Protein AF-A0A2W6YIG0-F1 (afdb_monomer_lite)

Radius of gyration: 23.58 Å; chains: 1; bounding box: 81×47×61 Å

Sequence (304 aa):
MAELHSPFLLPPGSVRPFDLVYDGVTQGIEARIADSQAPLSPGGRAWLARLVSGFQAERALWNDRSELAAYRARWLLLRTRALRLAAGAYLHISYDLPRALADAWPGSAAFNSLSEAEGEAIYEGLAPLFTDRFHASARRYAIVGIGWPIGYLSPGMGGWIVNWILLLREGAWRHGRKLASQPAMRPLRESAMAKAMTAALEDVSRIFPWDASLLRPPVFAAPLVVSAFSLLAVLMPILLVVALTAYLAYRLGREQAWRRLQEGQFMALFAAILQDYMEAAVNEPETFDQYLAARRRGGPGSPF

Secondary structure (DSSP, 8-state):
------TTPPPTTSSHHHHHHHHHHHHHHHHHHH-TTS---HHHHHHHHHHHHHHHHHHHGGGT-GGGHHHHHHHHT--SHHHHHHHHHHHIIIIIHHHHHHHT-TTSGGGTTS-HHHHHHHHHTTHHHHHHHHHHHHT-HHHHGGGHHHHTT-HHHHHHHHHHHHHHHHHHHHHHHHHHH-GGGHHHHHHHHHHHHHHHHHHHHHHS---GGGGS--------------SSTTHHHHHHHHHHHHHHHHHHHHHHHHHHHHHHHHHHHHHHHHHHHHHHHHH-TTTHHHHHHHHHHT-TT---

Foldseek 3Di:
DDPPPLPQAQPVLLCVLQVQLLVQLLVVLVVLLVDPPRPADPLRSVLSVQLSVQLVVLVVCCRVDPLLRLVSVLLVVDDFLLSNNLLSLLCSLLQRLLVSCLVSPACPPVRVVGHNVNNVVSLLVSLVSSLVSLLVSLCDCSRHPPCNVCSVVDPPLSVLSSVLSSVSNVLSSVLSVLCNVCVVCNVLLSSQLSVLSSLLSVVLCVVCVDPCVLVDDPPCPVPPPDDDDDDVPDVVVVVVVVVVVVVCCVVVVVSVVVVSVVSSVSSNSSSVSSSVSSVCSRPPSPCSVVVSVVVVVCPPPPDD

pLDDT: mean 81.11, std 18.6, range [35.56, 98.44]

Structure (mmCIF, N/CA/C/O backbone):
data_AF-A0A2W6YIG0-F1
#
_entry.id   AF-A0A2W6YIG0-F1
#
loop_
_atom_site.group_PDB
_atom_site.id
_atom_site.type_symbol
_atom_site.label_atom_id
_atom_site.label_alt_id
_atom_site.label_comp_id
_atom_site.label_asym_id
_atom_site.label_entity_id
_atom_site.label_seq_id
_atom_site.pdbx_PDB_ins_code
_atom_site.Cartn_x
_atom_site.Cartn_y
_atom_site.Cartn_z
_atom_site.occupancy
_atom_site.B_iso_or_equiv
_atom_site.auth_seq_id
_atom_site.auth_comp_id
_atom_site.auth_asym_id
_atom_site.auth_atom_id
_atom_site.pdbx_PDB_model_num
ATOM 1 N N . MET A 1 1 ? -19.705 -30.643 -9.731 1.00 39.31 1 MET A N 1
ATOM 2 C CA . MET A 1 1 ? -19.201 -29.257 -9.796 1.00 39.31 1 MET A CA 1
ATOM 3 C C . MET A 1 1 ? -17.698 -29.342 -9.965 1.00 39.31 1 MET A C 1
ATOM 5 O O . MET A 1 1 ? -17.053 -29.878 -9.079 1.00 39.31 1 MET A O 1
ATOM 9 N N . ALA A 1 2 ? -17.167 -28.958 -11.125 1.00 39.50 2 ALA A N 1
ATOM 10 C CA . ALA A 1 2 ? -15.723 -28.935 -11.339 1.00 39.50 2 ALA A CA 1
ATOM 11 C C . ALA A 1 2 ? -15.152 -27.699 -10.632 1.00 39.50 2 ALA A C 1
ATOM 13 O O . ALA A 1 2 ? -15.604 -26.587 -10.904 1.00 39.50 2 ALA A O 1
ATOM 14 N N . GLU A 1 3 ? -14.202 -27.895 -9.717 1.00 35.56 3 GLU A N 1
ATOM 15 C CA . GLU A 1 3 ? -13.378 -26.812 -9.184 1.00 35.56 3 GLU A CA 1
ATOM 16 C C . GLU A 1 3 ? -12.598 -26.202 -10.352 1.00 35.56 3 GLU A C 1
ATOM 18 O O . GLU A 1 3 ? -11.603 -26.748 -10.829 1.00 35.56 3 GLU A O 1
ATOM 23 N N . LEU A 1 4 ? -13.088 -25.077 -10.870 1.00 41.09 4 LEU A N 1
ATOM 24 C CA . LEU A 1 4 ? -12.312 -24.216 -11.750 1.00 41.09 4 LEU A CA 1
ATOM 25 C C . LEU A 1 4 ? -11.186 -23.626 -10.901 1.00 41.09 4 LEU A C 1
ATOM 27 O O . LEU A 1 4 ? -11.337 -22.559 -10.309 1.00 41.09 4 LEU A O 1
ATOM 31 N N . HIS A 1 5 ? -10.064 -24.343 -10.809 1.00 45.25 5 HIS A N 1
ATOM 32 C CA . HIS A 1 5 ? -8.826 -23.791 -10.283 1.00 45.25 5 HIS A CA 1
ATOM 33 C C . HIS A 1 5 ? -8.528 -22.507 -11.053 1.00 45.25 5 HIS A C 1
ATOM 35 O O . HIS A 1 5 ? -8.250 -22.537 -12.253 1.00 45.25 5 HIS A O 1
ATOM 41 N N . SER A 1 6 ? -8.649 -21.371 -10.365 1.00 51.06 6 SER A N 1
ATOM 42 C CA . SER A 1 6 ? -8.373 -20.063 -10.943 1.00 51.06 6 SER A CA 1
ATOM 43 C C . SER A 1 6 ? -6.932 -20.066 -11.465 1.00 51.06 6 SER A C 1
ATOM 45 O O . SER A 1 6 ? -6.007 -20.228 -10.665 1.00 51.06 6 SER A O 1
ATOM 47 N N . PRO A 1 7 ? -6.694 -19.900 -12.778 1.00 57.19 7 PRO A N 1
ATOM 48 C CA . PRO A 1 7 ? -5.365 -20.062 -13.375 1.00 57.19 7 PRO A CA 1
ATOM 49 C C . PRO A 1 7 ? -4.375 -18.938 -13.005 1.00 57.19 7 PRO A C 1
ATOM 51 O O . PRO A 1 7 ? -3.287 -18.858 -13.568 1.00 57.19 7 PRO A O 1
ATOM 54 N N . PHE A 1 8 ? -4.729 -18.067 -12.053 1.00 62.56 8 PHE A N 1
ATOM 55 C CA . PHE A 1 8 ? -3.997 -16.849 -11.701 1.00 62.56 8 PHE A CA 1
ATOM 56 C C . PHE A 1 8 ? -3.658 -16.770 -10.204 1.00 62.56 8 PHE A C 1
ATOM 58 O O . PHE A 1 8 ? -3.788 -15.714 -9.573 1.00 62.56 8 PHE A O 1
ATOM 65 N N . LEU A 1 9 ? -3.234 -17.894 -9.620 1.00 72.38 9 LEU A N 1
ATOM 66 C CA . LEU A 1 9 ? -2.589 -17.898 -8.306 1.00 72.38 9 LEU A CA 1
ATOM 67 C C . LEU A 1 9 ? -1.210 -17.237 -8.407 1.00 72.38 9 LEU A C 1
ATOM 69 O O . LEU A 1 9 ? -0.470 -17.470 -9.366 1.00 72.38 9 LEU A O 1
ATOM 73 N N . LEU A 1 10 ? -0.839 -16.428 -7.412 1.00 70.88 10 LEU A N 1
ATOM 74 C CA . LEU A 1 10 ? 0.527 -15.912 -7.320 1.00 70.88 10 LEU A CA 1
ATOM 75 C C . LEU A 1 10 ? 1.474 -17.096 -7.061 1.00 70.88 10 LEU A C 1
ATOM 77 O O . LEU A 1 10 ? 1.312 -17.773 -6.042 1.00 70.88 10 LEU A O 1
ATOM 81 N N . PRO A 1 11 ? 2.470 -17.368 -7.931 1.00 70.38 11 PRO A N 1
ATOM 82 C CA . PRO A 1 11 ? 3.391 -18.475 -7.721 1.00 70.38 11 PRO A CA 1
ATOM 83 C C . PRO A 1 11 ? 4.113 -18.334 -6.378 1.00 70.38 11 PRO A C 1
ATOM 85 O O . PRO A 1 11 ? 4.468 -17.201 -6.007 1.00 70.38 11 PRO A O 1
ATOM 88 N N . PRO A 1 12 ? 4.408 -19.446 -5.680 1.00 71.25 12 PRO A N 1
ATOM 89 C CA . PRO A 1 12 ? 5.224 -19.423 -4.475 1.00 71.25 12 PRO A CA 1
ATOM 90 C C . PRO A 1 12 ? 6.520 -18.637 -4.704 1.00 71.25 12 PRO A C 1
ATOM 92 O O . PRO A 1 12 ? 7.276 -18.890 -5.641 1.00 71.25 12 PRO A O 1
ATOM 95 N N . GLY A 1 13 ? 6.757 -17.626 -3.869 1.00 73.31 13 GLY A N 1
ATOM 96 C CA . GLY A 1 13 ? 7.951 -16.784 -3.937 1.00 73.31 13 GLY A CA 1
ATOM 97 C C . GLY A 1 13 ? 7.876 -15.577 -4.880 1.00 73.31 13 GLY A C 1
ATOM 98 O O . GLY A 1 13 ? 8.764 -14.725 -4.815 1.00 73.31 13 GLY A O 1
ATOM 99 N N . SER A 1 14 ? 6.826 -15.434 -5.699 1.00 71.94 14 SER A N 1
ATOM 100 C CA . SER A 1 14 ? 6.633 -14.242 -6.551 1.00 71.94 14 SER A CA 1
ATOM 101 C C . SER A 1 14 ? 6.409 -12.958 -5.734 1.00 71.94 14 SER A C 1
ATOM 103 O O . SER A 1 14 ? 6.831 -11.877 -6.146 1.00 71.94 14 SER A O 1
ATOM 105 N N . VAL A 1 15 ? 5.842 -13.124 -4.539 1.00 81.06 15 VAL A N 1
ATOM 106 C CA . VAL A 1 15 ? 5.556 -12.100 -3.525 1.00 81.06 15 VAL A CA 1
ATOM 107 C C . VAL A 1 15 ? 6.595 -12.033 -2.406 1.00 81.06 15 VAL A C 1
ATOM 109 O O . VAL A 1 15 ? 6.536 -11.135 -1.578 1.00 81.06 15 VAL A O 1
ATOM 112 N N . ARG A 1 16 ? 7.613 -12.905 -2.411 1.00 83.06 16 ARG A N 1
ATOM 113 C CA . ARG A 1 16 ? 8.611 -12.980 -1.329 1.00 83.06 16 ARG A CA 1
ATOM 114 C C . ARG A 1 16 ? 9.283 -11.639 -0.995 1.00 83.06 16 ARG A C 1
ATOM 116 O O . ARG A 1 16 ? 9.484 -11.383 0.187 1.00 83.06 16 ARG A O 1
ATOM 123 N N . PRO A 1 17 ? 9.657 -10.775 -1.965 1.00 81.00 17 PRO A N 1
ATOM 124 C CA . PRO A 1 17 ? 10.199 -9.460 -1.629 1.00 81.00 17 PRO A CA 1
ATOM 125 C C . PRO A 1 17 ? 9.218 -8.605 -0.822 1.00 81.00 17 PRO A C 1
ATOM 127 O O . PRO A 1 17 ? 9.650 -7.919 0.097 1.00 81.00 17 PRO A O 1
ATOM 130 N N . PHE A 1 18 ? 7.925 -8.665 -1.153 1.00 86.38 18 PHE A N 1
ATOM 131 C CA . PHE A 1 18 ? 6.870 -7.996 -0.398 1.00 86.38 18 PHE A CA 1
ATOM 132 C C . PHE A 1 18 ? 6.723 -8.612 0.991 1.00 86.38 18 PHE A C 1
ATOM 134 O O . PHE A 1 18 ? 6.797 -7.872 1.964 1.00 86.38 18 PHE A O 1
ATOM 141 N N . ASP A 1 19 ? 6.630 -9.940 1.088 1.00 88.12 19 ASP A N 1
ATOM 142 C CA . ASP A 1 19 ? 6.466 -10.634 2.371 1.00 88.12 19 ASP A CA 1
ATOM 143 C C . ASP A 1 19 ? 7.602 -10.286 3.346 1.00 88.12 19 ASP A C 1
ATOM 145 O O . ASP A 1 19 ? 7.355 -9.966 4.498 1.00 88.12 19 ASP A O 1
ATOM 149 N N . LEU A 1 20 ? 8.850 -10.201 2.871 1.00 85.94 20 LEU A N 1
ATOM 150 C CA . LEU A 1 20 ? 9.986 -9.801 3.713 1.00 85.94 20 LEU A CA 1
ATOM 151 C C . LEU A 1 20 ? 9.881 -8.367 4.259 1.00 85.94 20 LEU A C 1
ATOM 153 O O . LEU A 1 20 ? 10.322 -8.107 5.380 1.00 85.94 20 LEU A O 1
ATOM 157 N N . VAL A 1 21 ? 9.368 -7.426 3.461 1.00 86.25 21 VAL A N 1
ATOM 158 C CA . VAL A 1 21 ? 9.143 -6.040 3.909 1.00 86.25 21 VAL A CA 1
ATOM 159 C C . VAL A 1 21 ? 7.973 -6.003 4.886 1.00 86.25 21 VAL A C 1
ATOM 161 O O . VAL A 1 21 ? 8.072 -5.374 5.938 1.00 86.25 21 VAL A O 1
ATOM 164 N N . TYR A 1 22 ? 6.895 -6.703 4.543 1.00 89.50 22 TYR A N 1
ATOM 165 C CA . TYR A 1 22 ? 5.679 -6.815 5.332 1.00 89.50 22 TYR A CA 1
ATOM 166 C C . TYR A 1 22 ? 5.944 -7.409 6.720 1.00 89.50 22 TYR A C 1
ATOM 168 O O . TYR A 1 22 ? 5.572 -6.800 7.724 1.00 89.50 22 TYR A O 1
ATOM 176 N N . ASP A 1 23 ? 6.671 -8.523 6.793 1.00 90.50 23 ASP A N 1
ATOM 177 C CA . ASP A 1 23 ? 7.082 -9.157 8.046 1.00 90.50 23 ASP A CA 1
ATOM 178 C C . ASP A 1 23 ? 7.921 -8.194 8.892 1.00 90.50 23 ASP A C 1
ATOM 180 O O . ASP A 1 23 ? 7.717 -8.068 10.097 1.00 90.50 23 ASP A O 1
ATOM 184 N N . GLY A 1 24 ? 8.841 -7.453 8.264 1.00 90.50 24 GLY A N 1
ATOM 185 C CA . GLY A 1 24 ? 9.682 -6.477 8.958 1.00 90.50 24 GLY A CA 1
ATOM 186 C C . GLY A 1 24 ? 8.899 -5.294 9.540 1.00 90.50 24 GLY A C 1
ATOM 187 O O . GLY A 1 24 ? 9.212 -4.831 10.640 1.00 90.50 24 GLY A O 1
ATOM 188 N N . VAL A 1 25 ? 7.886 -4.799 8.822 1.00 91.06 25 VAL A N 1
ATOM 189 C CA . VAL A 1 25 ? 6.968 -3.761 9.322 1.00 91.06 25 VAL A CA 1
ATOM 190 C C . VAL A 1 25 ? 6.119 -4.315 10.463 1.00 91.06 25 VAL A C 1
ATOM 192 O O . VAL A 1 25 ? 6.060 -3.699 11.525 1.00 91.06 25 VAL A O 1
ATOM 195 N N . THR A 1 26 ? 5.545 -5.502 10.281 1.00 93.94 26 THR A N 1
ATOM 196 C CA . THR A 1 26 ? 4.716 -6.190 11.279 1.00 93.94 26 THR A CA 1
ATOM 197 C C . THR A 1 26 ? 5.470 -6.390 12.591 1.00 93.94 26 THR A C 1
ATOM 199 O O . THR A 1 26 ? 5.022 -5.907 13.628 1.00 93.94 26 THR A O 1
ATOM 202 N N . GLN A 1 27 ? 6.678 -6.957 12.537 1.00 94.19 27 GLN A N 1
ATOM 203 C CA . GLN A 1 27 ? 7.548 -7.130 13.706 1.00 94.19 27 GLN A CA 1
ATOM 204 C C . GLN A 1 27 ? 7.880 -5.802 14.391 1.00 94.19 27 GLN A C 1
ATOM 206 O O . GLN A 1 27 ? 7.993 -5.732 15.612 1.00 94.19 27 GLN A O 1
ATOM 211 N N . GLY A 1 28 ? 8.061 -4.726 13.619 1.00 93.88 28 GLY A N 1
ATOM 212 C CA . GLY A 1 28 ? 8.274 -3.399 14.187 1.00 93.88 28 GLY A CA 1
ATOM 213 C C . GLY A 1 28 ? 7.064 -2.910 14.987 1.00 93.88 28 GLY A C 1
ATOM 214 O O . GLY A 1 28 ? 7.237 -2.324 16.054 1.00 93.88 28 GLY A O 1
ATOM 215 N N . ILE A 1 29 ? 5.853 -3.127 14.466 1.00 94.81 29 ILE A N 1
ATOM 216 C CA . ILE A 1 29 ? 4.615 -2.703 15.127 1.00 94.81 29 ILE A CA 1
ATOM 217 C C . ILE A 1 29 ? 4.404 -3.545 16.388 1.00 94.81 29 ILE A C 1
ATOM 219 O O . ILE A 1 29 ? 4.148 -2.985 17.448 1.00 94.81 29 ILE A O 1
ATOM 223 N N . GLU A 1 30 ? 4.599 -4.861 16.308 1.00 95.88 30 GLU A N 1
ATOM 224 C CA . GLU A 1 30 ? 4.530 -5.773 17.457 1.00 95.88 30 GLU A CA 1
ATOM 225 C C . GLU A 1 30 ? 5.536 -5.400 18.552 1.00 95.88 30 GLU A C 1
ATOM 227 O O . GLU A 1 30 ? 5.173 -5.339 19.725 1.00 95.88 30 GLU A O 1
ATOM 232 N N . ALA A 1 31 ? 6.775 -5.057 18.185 1.00 96.00 31 ALA A N 1
ATOM 233 C CA . ALA A 1 31 ? 7.772 -4.577 19.139 1.00 96.00 31 ALA A CA 1
ATOM 234 C C . ALA A 1 31 ? 7.319 -3.284 19.838 1.00 96.00 31 ALA A C 1
ATOM 236 O O . ALA A 1 31 ? 7.465 -3.159 21.051 1.00 96.00 31 ALA A O 1
ATOM 237 N N . ARG A 1 32 ? 6.704 -2.348 19.102 1.00 95.06 32 ARG A N 1
ATOM 238 C CA . ARG A 1 32 ? 6.130 -1.124 19.684 1.00 95.06 32 ARG A CA 1
ATOM 239 C C . ARG A 1 32 ? 4.946 -1.420 20.611 1.00 95.06 32 ARG A C 1
ATOM 241 O O . ARG A 1 32 ? 4.797 -0.755 21.631 1.00 95.06 32 ARG A O 1
ATOM 248 N N . ILE A 1 33 ? 4.113 -2.408 20.279 1.00 96.19 33 ILE A N 1
ATOM 249 C CA . ILE A 1 33 ? 3.011 -2.871 21.139 1.00 96.19 33 ILE A CA 1
ATOM 250 C C . ILE A 1 33 ? 3.550 -3.523 22.420 1.00 96.19 33 ILE A C 1
ATOM 252 O O . ILE A 1 33 ? 2.932 -3.370 23.472 1.00 96.19 33 ILE A O 1
ATOM 256 N N . ALA A 1 34 ? 4.676 -4.235 22.353 1.00 95.94 34 ALA A N 1
ATOM 257 C CA . ALA A 1 34 ? 5.294 -4.900 23.501 1.00 95.94 34 ALA A CA 1
ATOM 258 C C . ALA A 1 34 ? 6.105 -3.948 24.399 1.00 95.94 34 ALA A C 1
ATOM 260 O O . ALA A 1 34 ? 6.274 -4.219 25.587 1.00 95.94 34 ALA A O 1
ATOM 261 N N . ASP A 1 35 ? 6.594 -2.831 23.858 1.00 94.88 35 ASP A N 1
ATOM 262 C CA . ASP A 1 35 ? 7.400 -1.858 24.595 1.00 94.88 35 ASP A CA 1
ATOM 263 C C . ASP A 1 35 ? 6.568 -1.126 25.661 1.00 94.88 35 ASP A C 1
ATOM 265 O O . ASP A 1 35 ? 5.696 -0.305 25.355 1.00 94.88 35 ASP A O 1
ATOM 269 N N . SER A 1 36 ? 6.838 -1.409 26.937 1.00 86.25 36 SER A N 1
ATOM 270 C CA . SER A 1 36 ? 6.149 -0.788 28.074 1.00 86.25 36 SER A CA 1
ATOM 271 C C . SER A 1 36 ? 6.419 0.713 28.201 1.00 86.25 36 SER A C 1
ATOM 273 O O . SER A 1 36 ? 5.617 1.409 28.818 1.00 86.25 36 SER A O 1
ATOM 275 N N . GLN A 1 37 ? 7.500 1.215 27.594 1.00 90.94 37 GLN A N 1
ATOM 276 C CA . GLN A 1 37 ? 7.852 2.636 27.575 1.00 90.94 37 GLN A CA 1
ATOM 277 C C . GLN A 1 37 ? 7.224 3.386 26.396 1.00 90.94 37 GLN A C 1
ATOM 279 O O . GLN A 1 37 ? 7.209 4.617 26.392 1.00 90.94 37 GLN A O 1
ATOM 284 N N . ALA A 1 38 ? 6.676 2.677 25.402 1.00 88.00 38 ALA A N 1
ATOM 285 C CA . ALA A 1 38 ? 5.975 3.322 24.302 1.00 88.00 38 ALA A CA 1
ATOM 286 C C . ALA A 1 38 ? 4.741 4.083 24.832 1.00 88.00 38 ALA A C 1
ATOM 288 O O . ALA A 1 38 ? 3.978 3.521 25.628 1.00 88.00 38 ALA A O 1
ATOM 289 N N . PRO A 1 39 ? 4.491 5.323 24.368 1.00 92.50 39 PRO A N 1
ATOM 290 C CA . PRO A 1 39 ? 3.365 6.146 24.808 1.00 92.50 39 PRO A CA 1
ATOM 291 C C . PRO A 1 39 ? 2.052 5.664 24.166 1.00 92.50 39 PRO A C 1
ATOM 293 O O . PRO A 1 39 ? 1.444 6.356 23.356 1.00 92.50 39 PRO A O 1
ATOM 296 N N . LEU A 1 40 ? 1.645 4.433 24.478 1.00 95.12 40 LEU A N 1
ATOM 297 C CA . LEU A 1 40 ? 0.417 3.800 24.006 1.00 95.12 40 LEU A CA 1
ATOM 298 C C . LEU A 1 40 ? -0.475 3.461 25.198 1.00 95.12 40 LEU A C 1
ATOM 300 O O . LEU A 1 40 ? -0.069 2.703 26.087 1.00 95.12 40 LEU A O 1
ATOM 304 N N . SER A 1 41 ? -1.706 3.970 25.172 1.00 96.19 41 SER A N 1
ATOM 305 C CA . SER A 1 41 ? -2.755 3.555 26.099 1.00 96.19 41 SER A CA 1
ATOM 306 C C . SER A 1 41 ? -3.071 2.056 25.936 1.00 96.19 41 SER A C 1
ATOM 308 O O . SER A 1 41 ? -2.790 1.467 24.883 1.00 96.19 41 SER A O 1
ATOM 310 N N . PRO A 1 42 ? -3.686 1.403 26.941 1.00 95.88 42 PRO A N 1
ATOM 311 C CA . PRO A 1 42 ? -4.149 0.022 26.798 1.00 95.88 42 PRO A CA 1
ATOM 312 C C . PRO A 1 42 ? -5.084 -0.175 25.592 1.00 95.88 42 PRO A C 1
ATOM 314 O O . PRO A 1 42 ? -4.944 -1.158 24.863 1.00 95.88 42 PRO A O 1
ATOM 317 N N . GLY A 1 43 ? -5.980 0.789 25.338 1.00 96.31 43 GLY A N 1
ATOM 318 C CA . GLY A 1 43 ? -6.864 0.797 24.168 1.00 96.31 43 GLY A CA 1
ATOM 319 C C . GLY A 1 43 ? -6.087 0.896 22.854 1.00 96.31 43 GLY A C 1
ATOM 320 O O . GLY A 1 43 ? -6.321 0.105 21.943 1.00 96.31 43 GLY A O 1
ATOM 321 N N . GLY A 1 44 ? -5.089 1.782 22.787 1.00 97.12 44 GLY A N 1
ATOM 322 C CA . GLY A 1 44 ? -4.207 1.924 21.627 1.00 97.12 44 GLY A CA 1
ATOM 323 C C . GLY A 1 44 ? -3.408 0.657 21.304 1.00 97.12 44 GLY A C 1
ATOM 324 O O . GLY A 1 44 ? -3.283 0.287 20.136 1.00 97.12 44 GLY A O 1
ATOM 325 N N . ARG A 1 45 ? -2.912 -0.061 22.323 1.00 97.38 45 ARG A N 1
ATOM 326 C CA . ARG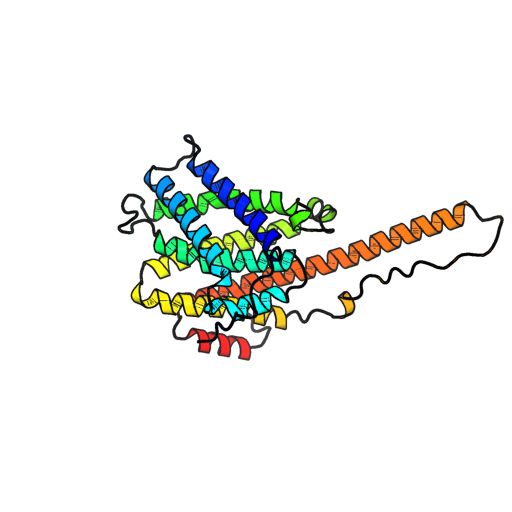 A 1 45 ? -2.212 -1.350 22.139 1.00 97.38 45 ARG A CA 1
ATOM 327 C C . ARG A 1 45 ? -3.142 -2.426 21.585 1.00 97.38 45 ARG A C 1
ATOM 329 O O . ARG A 1 45 ? -2.780 -3.099 20.620 1.00 97.38 45 ARG A O 1
ATOM 336 N N . ALA A 1 46 ? -4.335 -2.568 22.164 1.00 97.12 46 ALA A N 1
ATOM 337 C CA . ALA A 1 46 ? -5.334 -3.530 21.700 1.00 97.12 46 ALA A CA 1
ATOM 338 C C . ALA A 1 46 ? -5.778 -3.236 20.258 1.00 97.12 46 ALA A C 1
ATOM 340 O O . ALA A 1 46 ? -5.890 -4.147 19.437 1.00 97.12 46 ALA A O 1
ATOM 341 N N . TRP A 1 47 ? -5.971 -1.957 19.934 1.00 97.81 47 TRP A N 1
ATOM 342 C CA . TRP A 1 47 ? -6.318 -1.500 18.595 1.00 97.81 47 TRP A CA 1
ATOM 343 C C . TRP A 1 47 ? -5.224 -1.790 17.561 1.00 97.81 47 TRP A C 1
ATOM 345 O O . TRP A 1 47 ? -5.510 -2.390 16.525 1.00 97.81 47 TRP A O 1
ATOM 355 N N . LEU A 1 48 ? -3.960 -1.462 17.852 1.00 97.06 48 LEU A N 1
ATOM 356 C CA . LEU A 1 48 ? -2.841 -1.788 16.961 1.00 97.06 48 LEU A CA 1
ATOM 357 C C . LEU A 1 48 ? -2.696 -3.299 16.745 1.00 97.06 48 LEU A C 1
ATOM 359 O O . LEU A 1 48 ? -2.487 -3.734 15.613 1.00 97.06 48 LEU A O 1
ATOM 363 N N . ALA A 1 49 ? -2.843 -4.104 17.800 1.00 97.12 49 ALA A N 1
ATOM 364 C CA . ALA A 1 49 ? -2.815 -5.560 17.684 1.00 97.12 49 ALA A CA 1
ATOM 365 C C . ALA A 1 49 ? -3.948 -6.075 16.781 1.00 97.12 49 ALA A C 1
ATOM 367 O O . ALA A 1 49 ? -3.730 -6.947 15.935 1.00 97.12 49 ALA A O 1
ATOM 368 N N . ARG A 1 50 ? -5.152 -5.494 16.902 1.00 97.25 50 ARG A N 1
ATOM 369 C CA . ARG A 1 50 ? -6.275 -5.821 16.019 1.00 97.25 50 ARG A CA 1
ATOM 370 C C . ARG A 1 50 ? -5.985 -5.447 14.570 1.00 97.25 50 ARG A C 1
ATOM 372 O O . ARG A 1 50 ? -6.279 -6.256 13.693 1.00 97.25 50 ARG A O 1
ATOM 379 N N . LEU A 1 51 ? -5.403 -4.274 14.319 1.00 96.06 51 LEU A N 1
ATOM 380 C CA . LEU A 1 51 ? -5.013 -3.869 12.970 1.00 96.06 51 LEU A CA 1
ATOM 381 C C . LEU A 1 51 ? -4.006 -4.844 12.364 1.00 96.06 51 LEU A C 1
ATOM 383 O O . LEU A 1 51 ? -4.246 -5.325 11.262 1.00 96.06 51 LEU A O 1
ATOM 387 N N . VAL A 1 52 ? -2.929 -5.187 13.081 1.00 96.06 52 VAL A N 1
ATOM 388 C CA . VAL A 1 52 ? -1.928 -6.163 12.611 1.00 96.06 52 VAL A CA 1
ATOM 389 C C . VAL A 1 52 ? -2.592 -7.485 12.221 1.00 96.06 52 VAL A C 1
ATOM 391 O O . VAL A 1 52 ? -2.382 -7.975 11.113 1.00 96.06 52 VAL A O 1
ATOM 394 N N . SER A 1 53 ? -3.458 -8.019 13.086 1.00 96.44 53 SER A N 1
ATOM 395 C CA . SER A 1 53 ? -4.197 -9.253 12.807 1.00 96.44 53 SER A CA 1
ATOM 396 C C . SER A 1 53 ? -5.116 -9.127 11.584 1.00 96.44 53 SER A C 1
ATOM 398 O O . SER A 1 53 ? -5.131 -10.020 10.736 1.00 96.44 53 SER A O 1
ATOM 400 N N . GLY A 1 54 ? -5.852 -8.017 11.455 1.00 95.19 54 GLY A N 1
ATOM 401 C CA . GLY A 1 54 ? -6.718 -7.755 10.302 1.00 95.19 54 GLY A CA 1
ATOM 402 C C . GLY A 1 54 ? -5.931 -7.698 8.994 1.00 95.19 54 GLY A C 1
ATOM 403 O O . GLY A 1 54 ? -6.306 -8.319 8.006 1.00 95.19 54 GLY A O 1
ATOM 404 N N . PHE A 1 55 ? -4.775 -7.044 9.008 1.00 92.00 55 PHE A N 1
ATOM 405 C CA . PHE A 1 55 ? -3.875 -6.985 7.863 1.00 92.00 55 PHE A CA 1
ATOM 406 C C . PHE A 1 55 ? -3.313 -8.340 7.442 1.00 92.00 55 PHE A C 1
ATOM 408 O O . PHE A 1 55 ? -3.246 -8.632 6.247 1.00 92.00 55 PHE A O 1
ATOM 415 N N . GLN A 1 56 ? -2.902 -9.164 8.407 1.00 94.06 56 GLN A N 1
ATOM 416 C CA . GLN A 1 56 ? -2.419 -10.519 8.137 1.00 94.06 56 GLN A CA 1
ATOM 417 C C . GLN A 1 56 ? -3.525 -11.372 7.513 1.00 94.06 56 GLN A C 1
ATOM 419 O O . GLN A 1 56 ? -3.276 -12.091 6.542 1.00 94.06 56 GLN A O 1
ATOM 424 N N . ALA A 1 57 ? -4.754 -11.245 8.023 1.00 94.44 57 ALA A N 1
ATOM 425 C CA . ALA A 1 57 ? -5.917 -11.912 7.457 1.00 94.44 57 ALA A CA 1
ATOM 426 C C . ALA A 1 57 ? -6.177 -11.459 6.011 1.00 94.44 57 ALA A C 1
ATOM 428 O O . ALA A 1 57 ? -6.324 -12.301 5.129 1.00 94.44 57 ALA A O 1
ATOM 429 N N . GLU A 1 58 ? -6.147 -10.154 5.731 1.00 93.50 58 GLU A N 1
ATOM 430 C CA . GLU A 1 58 ? -6.340 -9.644 4.369 1.00 93.50 58 GLU A CA 1
ATOM 431 C C . GLU A 1 58 ? -5.257 -10.119 3.397 1.00 93.50 58 GLU A C 1
ATOM 433 O O . GLU A 1 58 ? -5.560 -10.559 2.284 1.00 93.50 58 GLU A O 1
ATOM 438 N N . ARG A 1 59 ? -3.996 -10.140 3.840 1.00 92.06 59 ARG A N 1
ATOM 439 C CA . ARG A 1 59 ? -2.882 -10.668 3.050 1.00 92.06 59 ARG A CA 1
ATOM 440 C C . ARG A 1 59 ? -3.064 -12.149 2.708 1.00 92.06 59 ARG A C 1
ATOM 442 O O . ARG A 1 59 ? -2.705 -12.558 1.598 1.00 92.06 59 ARG A O 1
ATOM 449 N N . ALA A 1 60 ? -3.594 -12.955 3.627 1.00 91.75 60 ALA A N 1
ATOM 450 C CA . ALA A 1 60 ? -3.850 -14.375 3.387 1.00 91.75 60 ALA A CA 1
ATOM 451 C C . ALA A 1 60 ? -4.910 -14.595 2.291 1.00 91.75 60 ALA A C 1
ATOM 453 O O . ALA A 1 60 ? -4.779 -15.519 1.493 1.00 91.75 60 ALA A O 1
ATOM 454 N N . LEU A 1 61 ? -5.890 -13.691 2.185 1.00 92.25 61 LEU A N 1
ATOM 455 C CA . LEU A 1 61 ? -7.007 -13.774 1.236 1.00 92.25 61 LEU A CA 1
ATOM 456 C C . LEU A 1 61 ? -6.657 -13.351 -0.198 1.00 92.25 61 LEU A C 1
ATOM 458 O O . LEU A 1 61 ? -7.498 -13.441 -1.095 1.00 92.25 61 LEU A O 1
ATOM 462 N N . TRP A 1 62 ? -5.436 -12.880 -0.458 1.00 91.94 62 TRP A N 1
ATOM 463 C CA . TRP A 1 62 ? -5.064 -12.333 -1.766 1.00 91.94 62 TRP A CA 1
ATOM 464 C C . TRP A 1 62 ? -5.308 -13.273 -2.937 1.00 91.94 62 TRP A C 1
ATOM 466 O O . TRP A 1 62 ? -5.673 -12.798 -4.009 1.00 91.94 62 TRP A O 1
ATOM 476 N N . ASN A 1 63 ? -5.097 -14.577 -2.764 1.00 89.06 63 ASN A N 1
ATOM 477 C CA . ASN A 1 63 ? -5.323 -15.558 -3.826 1.00 89.06 63 ASN A CA 1
ATOM 478 C C . ASN A 1 63 ? -6.801 -15.951 -3.966 1.00 89.06 63 ASN A C 1
ATOM 480 O O . ASN A 1 63 ? -7.224 -16.302 -5.069 1.00 89.06 63 ASN A O 1
ATOM 484 N N . ASP A 1 64 ? -7.575 -15.818 -2.891 1.00 92.00 64 ASP A N 1
ATOM 485 C CA . ASP A 1 64 ? -8.955 -16.302 -2.796 1.00 92.00 64 ASP A CA 1
ATOM 486 C C . ASP A 1 64 ? -9.976 -15.237 -3.222 1.00 92.00 64 ASP A C 1
ATOM 488 O O . ASP A 1 64 ? -11.094 -15.551 -3.632 1.00 92.00 64 ASP A O 1
ATOM 492 N N . ARG A 1 65 ? -9.579 -13.960 -3.210 1.00 92.50 65 ARG A N 1
ATOM 493 C CA . ARG A 1 65 ? -10.403 -12.838 -3.677 1.00 92.50 65 ARG A CA 1
ATOM 494 C C . ARG A 1 65 ? -10.543 -12.826 -5.192 1.00 92.50 65 ARG A C 1
ATOM 496 O O . ARG A 1 65 ? -9.595 -12.513 -5.925 1.00 92.50 65 ARG A O 1
ATOM 503 N N . SER A 1 66 ? -11.735 -13.161 -5.672 1.00 95.00 66 SER A N 1
ATOM 504 C CA . SER A 1 66 ? -12.063 -13.169 -7.101 1.00 95.00 66 SER A CA 1
ATOM 505 C C . SER A 1 66 ? -11.963 -11.773 -7.730 1.00 95.00 66 SER A C 1
ATOM 507 O O . SER A 1 66 ? -11.457 -11.635 -8.843 1.00 95.00 66 SER A O 1
ATOM 509 N N . GLU A 1 67 ? -12.322 -10.728 -6.984 1.00 95.44 67 GLU A N 1
ATOM 510 C CA . GLU A 1 67 ? -12.286 -9.330 -7.413 1.00 95.44 67 GLU A CA 1
ATOM 511 C C . GLU A 1 67 ? -10.862 -8.820 -7.696 1.00 95.44 67 GLU A C 1
ATOM 513 O O . GLU A 1 67 ? -10.668 -7.902 -8.490 1.00 95.44 67 GLU A O 1
ATOM 518 N N . LEU A 1 68 ? -9.844 -9.469 -7.118 1.00 95.50 68 LEU A N 1
ATOM 519 C CA . LEU A 1 68 ? -8.431 -9.156 -7.340 1.00 95.50 68 LEU A CA 1
ATOM 520 C C . LEU A 1 68 ? -7.789 -10.003 -8.454 1.00 95.50 68 LEU A C 1
ATOM 522 O O . LEU A 1 68 ? -6.613 -9.809 -8.766 1.00 95.50 68 LEU A O 1
ATOM 526 N N . ALA A 1 69 ? -8.517 -10.929 -9.088 1.00 93.81 69 ALA A N 1
ATOM 527 C CA . ALA A 1 69 ? -7.942 -11.848 -10.076 1.00 93.81 69 ALA A CA 1
ATOM 528 C C . ALA A 1 69 ? -7.309 -11.118 -11.273 1.00 93.81 69 ALA A C 1
ATOM 530 O O . ALA A 1 69 ? -6.193 -11.444 -11.683 1.00 93.81 69 ALA A O 1
ATOM 531 N N . ALA A 1 70 ? -7.979 -10.086 -11.795 1.00 93.06 70 ALA A N 1
ATOM 532 C CA . ALA A 1 70 ? -7.461 -9.279 -12.899 1.00 93.06 70 ALA A CA 1
ATOM 533 C C . ALA A 1 70 ? -6.210 -8.477 -12.497 1.00 93.06 70 ALA A C 1
ATOM 535 O O . ALA A 1 70 ? -5.254 -8.384 -13.273 1.00 93.06 70 ALA A O 1
ATOM 536 N N . TYR A 1 71 ? -6.189 -7.946 -11.270 1.00 94.38 71 TYR A N 1
ATOM 537 C CA . TYR A 1 71 ? -5.015 -7.283 -10.708 1.00 94.38 71 TYR A CA 1
ATOM 538 C C . TYR A 1 71 ? -3.829 -8.249 -10.615 1.00 94.38 71 TYR A C 1
ATOM 540 O O . TYR A 1 71 ? -2.751 -7.949 -11.129 1.00 94.38 71 TYR A O 1
ATOM 548 N N . ARG A 1 72 ? -4.034 -9.441 -10.035 1.00 92.75 72 ARG A N 1
ATOM 549 C CA . ARG A 1 72 ? -2.997 -10.480 -9.909 1.00 92.75 72 ARG A CA 1
ATOM 550 C C . ARG A 1 72 ? -2.445 -10.908 -11.264 1.00 92.75 72 ARG A C 1
ATOM 552 O O . ARG A 1 72 ? -1.229 -10.982 -11.425 1.00 92.75 72 ARG A O 1
ATOM 559 N N . ALA A 1 73 ? -3.312 -11.129 -12.252 1.00 89.25 73 ALA A N 1
ATOM 560 C CA . ALA A 1 73 ? -2.886 -11.493 -13.600 1.00 89.25 73 ALA A CA 1
ATOM 561 C C . ALA A 1 73 ? -1.931 -10.444 -14.196 1.00 89.25 73 ALA A C 1
ATOM 563 O O . ALA A 1 73 ? -0.892 -10.799 -14.746 1.00 89.25 73 ALA A O 1
ATOM 564 N N . ARG A 1 74 ? -2.225 -9.148 -14.020 1.00 89.44 74 ARG A N 1
ATOM 565 C CA . ARG A 1 74 ? -1.353 -8.048 -14.473 1.00 89.44 74 ARG A CA 1
ATOM 566 C C . ARG A 1 74 ? -0.086 -7.914 -13.645 1.00 89.44 74 ARG A C 1
ATOM 568 O O . ARG A 1 74 ? 0.985 -7.678 -14.198 1.00 89.44 74 ARG A O 1
ATOM 575 N N . TRP A 1 75 ? -0.193 -8.090 -12.335 1.00 88.75 75 TRP A N 1
ATOM 576 C CA . TRP A 1 75 ? 0.945 -8.060 -11.428 1.00 88.75 75 TRP A CA 1
ATOM 577 C C . TRP A 1 75 ? 2.005 -9.093 -11.838 1.00 88.75 75 TRP A C 1
ATOM 579 O O . TRP A 1 75 ? 3.191 -8.770 -11.921 1.00 88.75 75 TRP A O 1
ATOM 589 N N . LEU A 1 76 ? 1.599 -10.310 -12.202 1.00 85.75 76 LEU A N 1
ATOM 590 C CA . LEU A 1 76 ? 2.533 -11.350 -12.647 1.00 85.75 76 LEU A CA 1
ATOM 591 C C . LEU A 1 76 ? 3.309 -10.982 -13.922 1.00 85.75 76 LEU A C 1
ATOM 593 O O . LEU A 1 76 ? 4.434 -11.454 -14.104 1.00 85.75 76 LEU A O 1
ATOM 597 N N . LEU A 1 77 ? 2.763 -10.094 -14.759 1.00 86.06 77 LEU A N 1
ATOM 598 C CA . LEU A 1 77 ? 3.428 -9.588 -15.964 1.00 86.06 77 LEU A CA 1
ATOM 599 C C . LEU A 1 77 ? 4.505 -8.535 -15.659 1.00 86.06 77 LEU A C 1
ATOM 601 O O . LEU A 1 77 ? 5.325 -8.230 -16.529 1.00 86.06 77 LEU A O 1
ATOM 605 N N . LEU A 1 78 ? 4.553 -7.991 -14.436 1.00 84.69 78 LEU A N 1
ATOM 606 C CA . LEU A 1 78 ? 5.596 -7.046 -14.042 1.00 84.69 78 LEU A CA 1
ATOM 607 C C . LEU A 1 78 ? 6.961 -7.737 -14.060 1.00 84.69 78 LEU A C 1
ATOM 609 O O . LEU A 1 78 ? 7.161 -8.808 -13.481 1.00 84.69 78 LEU A O 1
ATOM 613 N N . ARG A 1 79 ? 7.922 -7.112 -14.742 1.00 78.44 79 ARG A N 1
ATOM 614 C CA . ARG A 1 79 ? 9.214 -7.729 -15.071 1.00 78.44 79 ARG A CA 1
ATOM 615 C C . ARG A 1 79 ? 10.140 -7.902 -13.882 1.00 78.44 79 ARG A C 1
ATOM 617 O O . ARG A 1 79 ? 10.847 -8.904 -13.797 1.00 78.44 79 ARG A O 1
ATOM 624 N N . THR A 1 80 ? 10.193 -6.907 -13.005 1.00 78.94 80 THR A N 1
ATOM 625 C CA . THR A 1 80 ? 11.230 -6.834 -11.977 1.00 78.94 80 THR A CA 1
ATOM 626 C C . THR A 1 80 ? 10.648 -7.051 -10.593 1.00 78.94 80 THR A C 1
ATOM 628 O O . THR A 1 80 ? 9.470 -6.803 -10.328 1.00 78.94 80 THR A O 1
ATOM 631 N N . ARG A 1 81 ? 11.496 -7.539 -9.684 1.00 80.88 81 ARG A N 1
ATOM 632 C CA . ARG A 1 81 ? 11.119 -7.749 -8.282 1.00 80.88 81 ARG A CA 1
ATOM 633 C C . ARG A 1 81 ? 10.706 -6.441 -7.607 1.00 80.88 81 ARG A C 1
ATOM 635 O O . ARG A 1 81 ? 9.801 -6.474 -6.787 1.00 80.88 81 ARG A O 1
ATOM 642 N N . ALA A 1 82 ? 11.313 -5.316 -7.992 1.00 79.06 82 ALA A N 1
ATOM 643 C CA . ALA A 1 82 ? 10.975 -3.992 -7.477 1.00 79.06 82 ALA A CA 1
ATOM 644 C C . ALA A 1 82 ? 9.552 -3.570 -7.871 1.00 79.06 82 ALA A C 1
ATOM 646 O O . ALA A 1 82 ? 8.769 -3.186 -7.010 1.00 79.06 82 ALA A O 1
ATOM 647 N N . LEU A 1 83 ? 9.179 -3.732 -9.144 1.00 83.38 83 LEU A N 1
ATOM 648 C CA . LEU A 1 83 ? 7.823 -3.423 -9.606 1.00 83.38 83 LEU A CA 1
ATOM 649 C C . LEU A 1 83 ? 6.776 -4.336 -8.963 1.00 83.38 83 LEU A C 1
ATOM 651 O O . LEU A 1 83 ? 5.708 -3.876 -8.570 1.00 83.38 83 LEU A O 1
ATOM 655 N N . ARG A 1 84 ? 7.092 -5.627 -8.806 1.00 86.19 84 ARG A N 1
ATOM 656 C CA . ARG A 1 84 ? 6.209 -6.568 -8.104 1.00 86.19 84 ARG A CA 1
ATOM 657 C C . ARG A 1 84 ? 6.061 -6.226 -6.625 1.00 86.19 84 ARG A C 1
ATOM 659 O O . ARG A 1 84 ? 4.960 -6.333 -6.103 1.00 86.19 84 ARG A O 1
ATOM 666 N N . LEU A 1 85 ? 7.149 -5.827 -5.968 1.00 86.12 85 LEU A N 1
ATOM 667 C CA . LEU A 1 85 ? 7.126 -5.340 -4.593 1.00 86.12 85 LEU A CA 1
ATOM 668 C C . LEU A 1 85 ? 6.224 -4.107 -4.473 1.00 86.12 85 LEU A C 1
ATOM 670 O O . LEU A 1 85 ? 5.370 -4.080 -3.595 1.00 86.12 85 LEU A O 1
ATOM 674 N N . ALA A 1 86 ? 6.382 -3.126 -5.365 1.00 86.38 86 ALA A N 1
ATOM 675 C CA . ALA A 1 86 ? 5.568 -1.914 -5.369 1.00 86.38 86 ALA A CA 1
ATOM 676 C C . ALA A 1 86 ? 4.082 -2.222 -5.587 1.00 86.38 86 ALA A C 1
ATOM 678 O O . ALA A 1 86 ? 3.250 -1.725 -4.839 1.00 86.38 86 ALA A O 1
ATOM 679 N N . ALA A 1 87 ? 3.749 -3.097 -6.541 1.00 89.88 87 ALA A N 1
ATOM 680 C CA . ALA A 1 87 ? 2.375 -3.548 -6.753 1.00 89.88 87 ALA A CA 1
ATOM 681 C C . ALA A 1 87 ? 1.782 -4.202 -5.495 1.00 89.88 87 ALA A C 1
ATOM 683 O O . ALA A 1 87 ? 0.719 -3.791 -5.037 1.00 89.88 87 ALA A O 1
ATOM 684 N N . GLY A 1 88 ? 2.506 -5.133 -4.867 1.00 91.62 88 GLY A N 1
ATOM 685 C CA . GLY A 1 88 ? 2.069 -5.728 -3.602 1.00 91.62 88 GLY A CA 1
ATOM 686 C C . GLY A 1 88 ? 1.880 -4.696 -2.490 1.00 91.62 88 GLY A C 1
ATOM 687 O O . GLY A 1 88 ? 0.861 -4.712 -1.809 1.00 91.62 88 GLY A O 1
ATOM 688 N N . ALA A 1 89 ? 2.817 -3.755 -2.340 1.00 91.31 89 ALA A N 1
ATOM 689 C CA . ALA A 1 89 ? 2.727 -2.689 -1.346 1.00 91.31 89 ALA A CA 1
ATOM 690 C C . ALA A 1 89 ? 1.527 -1.765 -1.585 1.00 91.31 89 ALA A C 1
ATOM 692 O O . ALA A 1 89 ? 0.819 -1.435 -0.640 1.00 91.31 89 ALA A O 1
ATOM 693 N N . TYR A 1 90 ? 1.270 -1.378 -2.832 1.00 93.69 90 TYR A N 1
ATOM 694 C CA . TYR A 1 90 ? 0.146 -0.512 -3.179 1.00 93.69 90 TYR A CA 1
ATOM 695 C C . TYR A 1 90 ? -1.193 -1.216 -3.000 1.00 93.69 90 TYR A C 1
ATOM 697 O O . TYR A 1 90 ? -2.102 -0.619 -2.439 1.00 93.69 90 TYR A O 1
ATOM 705 N N . LEU A 1 91 ? -1.309 -2.494 -3.378 1.00 95.44 91 LEU A N 1
ATOM 706 C CA . LEU A 1 91 ? -2.494 -3.290 -3.049 1.00 95.44 91 LEU A CA 1
ATOM 707 C C . LEU A 1 91 ? -2.719 -3.312 -1.535 1.00 95.44 91 LEU A C 1
ATOM 709 O O . LEU A 1 91 ? -3.810 -3.014 -1.059 1.00 95.44 91 LEU A O 1
ATOM 713 N N . HIS A 1 92 ? -1.667 -3.578 -0.769 1.00 94.69 92 HIS A N 1
ATOM 714 C CA . HIS A 1 92 ? -1.789 -3.697 0.674 1.00 94.69 92 HIS A CA 1
ATOM 715 C C . HIS A 1 92 ? -2.157 -2.382 1.375 1.00 94.69 92 HIS A C 1
ATOM 717 O O . HIS A 1 92 ? -2.976 -2.362 2.290 1.00 94.69 92 HIS A O 1
ATOM 723 N N . ILE A 1 93 ? -1.569 -1.264 0.949 1.00 94.88 93 ILE A N 1
ATOM 724 C CA . ILE A 1 93 ? -1.795 0.040 1.580 1.00 94.88 93 ILE A CA 1
ATOM 725 C C . ILE A 1 93 ? -3.087 0.683 1.074 1.00 94.88 93 ILE A C 1
ATOM 727 O O . ILE A 1 93 ? -3.793 1.304 1.855 1.00 94.88 93 ILE A O 1
ATOM 731 N N . SER A 1 94 ? -3.416 0.561 -0.210 1.00 96.50 94 SER A N 1
ATOM 732 C CA . SER A 1 94 ? -4.576 1.249 -0.783 1.00 96.50 94 SER A CA 1
ATOM 733 C C . SER A 1 94 ? -5.857 0.424 -0.727 1.00 96.50 94 SER A C 1
ATOM 735 O O . SER A 1 94 ? -6.930 1.010 -0.716 1.00 96.50 94 SER A O 1
ATOM 737 N N . TYR A 1 95 ? -5.784 -0.909 -0.665 1.00 97.50 95 TYR A N 1
ATOM 738 C CA . TYR A 1 95 ? -6.972 -1.768 -0.620 1.00 97.50 95 TYR A CA 1
ATOM 739 C C . TYR A 1 95 ? -7.165 -2.455 0.735 1.00 97.50 95 TYR A C 1
ATOM 741 O O . TYR A 1 95 ? -8.236 -2.329 1.327 1.00 97.50 95 TYR A O 1
ATOM 749 N N . ASP A 1 96 ? -6.145 -3.140 1.262 1.00 97.25 96 ASP A N 1
ATOM 750 C CA . ASP A 1 96 ? -6.301 -3.926 2.498 1.00 97.25 96 ASP A CA 1
ATOM 751 C C . ASP A 1 96 ? -6.361 -3.041 3.752 1.00 97.25 96 ASP A C 1
ATOM 753 O O . ASP A 1 96 ? -7.239 -3.212 4.597 1.00 97.25 96 ASP A O 1
ATOM 757 N N . LEU A 1 97 ? -5.457 -2.061 3.865 1.00 96.25 97 LEU A N 1
ATOM 758 C CA . LEU A 1 97 ? -5.357 -1.174 5.031 1.00 96.25 97 LEU A CA 1
ATOM 759 C C . LEU A 1 97 ? -6.645 -0.390 5.326 1.00 96.25 97 LEU A C 1
ATOM 761 O O . LEU A 1 97 ? -7.063 -0.408 6.483 1.00 96.25 97 LEU A O 1
ATOM 765 N N . PRO A 1 98 ? -7.325 0.256 4.354 1.00 98.12 98 PRO A N 1
ATOM 766 C CA . PRO A 1 98 ? -8.601 0.916 4.626 1.00 98.12 98 PRO A CA 1
ATOM 767 C C . PRO A 1 98 ? -9.656 -0.044 5.172 1.00 98.12 98 PRO A C 1
ATOM 769 O O . PRO A 1 98 ? -10.446 0.335 6.031 1.00 98.12 98 PRO A O 1
ATOM 772 N N . ARG A 1 99 ? -9.670 -1.292 4.690 1.00 97.88 99 ARG A N 1
ATOM 773 C CA . ARG A 1 99 ? -10.650 -2.310 5.087 1.00 97.88 99 ARG A CA 1
ATOM 774 C C . ARG A 1 99 ? -10.377 -2.790 6.514 1.00 97.88 99 ARG A C 1
ATOM 776 O O . ARG A 1 99 ? -11.290 -2.782 7.336 1.00 97.88 99 ARG A O 1
ATOM 783 N N . ALA A 1 100 ? -9.113 -3.063 6.841 1.00 97.19 100 ALA A N 1
ATOM 784 C CA . ALA A 1 100 ? -8.688 -3.378 8.204 1.00 97.19 100 ALA A CA 1
ATOM 785 C C . ALA A 1 100 ? -8.945 -2.215 9.184 1.00 97.19 100 ALA A C 1
ATOM 787 O O . ALA A 1 100 ? -9.413 -2.440 10.300 1.00 97.19 100 ALA A O 1
ATOM 788 N N . LEU A 1 101 ? -8.693 -0.968 8.763 1.00 97.81 101 LEU A N 1
ATOM 789 C CA . LEU A 1 101 ? -9.030 0.230 9.539 1.00 97.81 101 LEU A CA 1
ATOM 790 C C . LEU A 1 101 ? -10.532 0.354 9.771 1.00 97.81 101 LEU A C 1
ATOM 792 O O . LEU A 1 101 ? -10.941 0.678 10.880 1.00 97.81 101 LEU A O 1
ATOM 796 N N . ALA A 1 102 ? -11.348 0.085 8.753 1.00 97.69 102 ALA A N 1
ATOM 797 C CA . ALA A 1 102 ? -12.795 0.160 8.874 1.00 97.69 102 ALA A CA 1
ATOM 798 C C . ALA A 1 102 ? -13.346 -0.857 9.885 1.00 97.69 102 ALA A C 1
ATOM 800 O O . ALA A 1 102 ? -14.223 -0.521 10.678 1.00 97.69 102 ALA A O 1
ATOM 801 N N . ASP A 1 103 ? -12.801 -2.078 9.895 1.00 97.06 103 ASP A N 1
ATOM 802 C CA . ASP A 1 103 ? -13.178 -3.132 10.850 1.00 97.06 103 ASP A CA 1
ATOM 803 C C . ASP A 1 103 ? -12.754 -2.832 12.289 1.00 97.06 103 ASP A C 1
ATOM 805 O O . ASP A 1 103 ? -13.369 -3.319 13.239 1.00 97.06 103 ASP A O 1
ATOM 809 N N . ALA A 1 104 ? -11.691 -2.051 12.454 1.00 97.25 104 ALA A N 1
ATOM 810 C CA . ALA A 1 104 ? -11.137 -1.679 13.745 1.00 97.25 104 ALA A CA 1
ATOM 811 C C . ALA A 1 104 ? -11.244 -0.170 13.995 1.00 97.25 104 ALA A C 1
ATOM 813 O O . ALA A 1 104 ? -10.364 0.397 14.629 1.00 97.25 104 ALA A O 1
ATOM 814 N N . TRP A 1 105 ? -12.277 0.509 13.488 1.00 98.00 105 TRP A N 1
ATOM 815 C CA . TRP A 1 105 ? -12.314 1.973 13.548 1.00 98.00 105 TRP A CA 1
ATOM 816 C C . TRP A 1 105 ? -12.290 2.484 15.006 1.00 98.00 105 TRP A C 1
ATOM 818 O O . TRP A 1 105 ? -13.104 2.018 15.816 1.00 98.00 105 TRP A O 1
ATOM 828 N N . PRO A 1 106 ? -11.392 3.416 15.382 1.00 97.31 106 PRO A N 1
ATOM 829 C CA . PRO A 1 106 ? -11.400 4.030 16.711 1.00 97.31 106 PRO A CA 1
ATOM 830 C C . PRO A 1 106 ? -12.731 4.731 17.007 1.00 97.31 106 PRO A C 1
ATOM 832 O O . PRO A 1 106 ? -13.337 5.333 16.124 1.00 97.31 106 PRO A O 1
ATOM 835 N N . GLY A 1 107 ? -13.222 4.633 18.240 1.00 92.12 107 GLY A N 1
ATOM 836 C CA . GLY A 1 107 ? -14.535 5.158 18.623 1.00 92.12 107 GLY A CA 1
ATOM 837 C C . GLY A 1 107 ? -15.721 4.295 18.176 1.00 92.12 107 GLY A C 1
ATOM 838 O O . GLY A 1 107 ? -16.859 4.594 18.534 1.00 92.12 107 GLY A O 1
ATOM 839 N N . SER A 1 108 ? -15.487 3.200 17.442 1.00 93.31 108 SER A N 1
ATOM 840 C CA . SER A 1 108 ? -16.513 2.172 17.223 1.00 93.31 108 SER A CA 1
ATOM 841 C C . SER A 1 108 ? -16.848 1.436 18.524 1.00 93.31 108 SER A C 1
ATOM 843 O O . SER A 1 108 ? -16.101 1.493 19.499 1.00 93.31 108 SER A O 1
ATOM 845 N N . ALA A 1 109 ? -17.944 0.672 18.539 1.00 91.56 109 ALA A N 1
ATOM 846 C CA . ALA A 1 109 ? -18.339 -0.111 19.713 1.00 91.56 109 ALA A CA 1
ATOM 847 C C . ALA A 1 109 ? -17.231 -1.064 20.214 1.00 91.56 109 ALA A C 1
ATOM 849 O O . ALA A 1 109 ? -17.098 -1.261 21.419 1.00 91.56 109 ALA A O 1
ATOM 850 N N . ALA A 1 110 ? -16.416 -1.617 19.307 1.00 90.38 110 ALA A N 1
ATOM 851 C CA . ALA A 1 110 ? -15.302 -2.504 19.648 1.00 90.38 110 ALA A CA 1
ATOM 852 C C . ALA A 1 110 ? -14.084 -1.764 20.238 1.00 90.38 110 ALA A C 1
ATOM 854 O O . ALA A 1 110 ? -13.275 -2.378 20.929 1.00 90.38 110 ALA A O 1
ATOM 855 N N . PHE A 1 111 ? -13.961 -0.458 19.980 1.00 94.00 111 PHE A N 1
ATOM 856 C CA . PHE A 1 111 ? -12.834 0.388 20.387 1.00 94.00 111 PHE A CA 1
ATOM 857 C C . PHE A 1 111 ? -13.316 1.712 20.992 1.00 94.00 111 PHE A C 1
ATOM 859 O O . PHE A 1 111 ? -12.768 2.776 20.715 1.00 94.00 111 PHE A O 1
ATOM 866 N N . ASN A 1 112 ? -14.350 1.651 21.834 1.00 92.81 112 ASN A N 1
ATOM 867 C CA . ASN A 1 112 ? -14.970 2.831 22.447 1.00 92.81 112 ASN A CA 1
ATOM 868 C C . ASN A 1 112 ? -14.051 3.557 23.447 1.00 92.81 112 ASN A C 1
ATOM 870 O O . ASN A 1 112 ? -14.285 4.718 23.769 1.00 92.81 112 ASN A O 1
ATOM 874 N N . SER A 1 113 ? -13.009 2.878 23.929 1.00 93.88 113 SER A N 1
ATOM 875 C CA . SER A 1 113 ? -11.984 3.423 24.819 1.00 93.88 113 SER A CA 1
ATOM 876 C C . SER A 1 113 ? -10.878 4.186 24.088 1.00 93.88 113 SER A C 1
ATOM 878 O O . SER A 1 113 ? -10.048 4.803 24.749 1.00 93.88 113 SER A O 1
ATOM 880 N N . LEU A 1 114 ? -10.855 4.145 22.752 1.00 96.94 114 LEU A N 1
ATOM 881 C CA . LEU A 1 114 ? -9.875 4.829 21.917 1.00 96.94 114 LEU A CA 1
ATOM 882 C C . LEU A 1 114 ? -10.581 5.905 21.093 1.00 96.94 114 LEU A C 1
ATOM 884 O O . LEU A 1 114 ? -11.408 5.591 20.237 1.00 96.94 114 LEU A O 1
ATOM 888 N N . SER A 1 115 ? -10.250 7.174 21.334 1.00 97.31 115 SER A N 1
ATOM 889 C CA . SER A 1 115 ? -10.791 8.268 20.520 1.00 97.31 115 SER A CA 1
ATOM 890 C C . SER A 1 115 ? -10.225 8.241 19.098 1.00 97.31 115 SER A C 1
ATOM 892 O O . SER A 1 115 ? -9.130 7.731 18.861 1.00 97.31 115 SER A O 1
ATOM 894 N N . GLU A 1 116 ? -10.944 8.834 18.144 1.00 97.25 116 GLU A N 1
ATOM 895 C CA . GLU A 1 116 ? -10.462 8.941 16.764 1.00 97.25 116 GLU A CA 1
ATOM 896 C C . GLU A 1 116 ? -9.144 9.715 16.660 1.00 97.25 116 GLU A C 1
ATOM 898 O O . GLU A 1 116 ? -8.220 9.242 16.005 1.00 97.25 116 GLU A O 1
ATOM 903 N N . ALA A 1 117 ? -9.024 10.841 17.368 1.00 97.56 117 ALA A N 1
ATOM 904 C CA . ALA A 1 117 ? -7.806 11.648 17.388 1.00 97.56 117 ALA A CA 1
ATOM 905 C C . ALA A 1 117 ? -6.608 10.886 17.982 1.00 97.56 117 ALA A C 1
ATOM 907 O O . ALA A 1 117 ? -5.490 10.990 17.482 1.00 97.56 117 ALA A O 1
ATOM 908 N N . GLU A 1 118 ? -6.831 10.089 19.032 1.00 97.44 118 GLU A N 1
ATOM 909 C CA . GLU A 1 118 ? -5.782 9.233 19.592 1.00 97.44 118 GLU A CA 1
ATOM 910 C C . GLU A 1 118 ? -5.384 8.124 18.607 1.00 97.44 118 GLU A C 1
ATOM 912 O O . GLU A 1 118 ? -4.196 7.883 18.403 1.00 97.44 118 GLU A O 1
ATOM 917 N N . GLY A 1 119 ? -6.356 7.483 17.950 1.00 97.38 119 GLY A N 1
ATOM 918 C CA . GLY A 1 119 ? -6.093 6.488 16.910 1.00 97.38 119 GLY A CA 1
ATOM 919 C C . GLY A 1 119 ? -5.306 7.059 15.725 1.00 97.38 119 GLY A C 1
ATOM 920 O O . GLY A 1 119 ? -4.358 6.423 15.262 1.00 97.38 119 GLY A O 1
ATOM 921 N N . GLU A 1 120 ? -5.646 8.271 15.281 1.00 97.50 120 GLU A N 1
ATOM 922 C CA . GLU A 1 120 ? -4.945 9.001 14.216 1.00 97.50 120 GLU A CA 1
ATOM 923 C C . GLU A 1 120 ? -3.500 9.302 14.626 1.00 97.50 120 GLU A C 1
ATOM 925 O O . GLU A 1 120 ? -2.569 8.933 13.912 1.00 97.50 120 GLU A O 1
ATOM 930 N N . ALA A 1 121 ? -3.286 9.842 15.830 1.00 97.31 121 ALA A N 1
ATOM 931 C CA . ALA A 1 121 ? -1.949 10.122 16.353 1.00 97.31 121 ALA A CA 1
ATOM 932 C C . ALA A 1 121 ? -1.082 8.853 16.466 1.00 97.31 121 ALA A C 1
ATOM 934 O O . ALA A 1 121 ? 0.105 8.865 16.123 1.00 97.31 121 ALA A O 1
ATOM 935 N N . ILE A 1 122 ? -1.663 7.732 16.912 1.00 96.94 122 ILE A N 1
ATOM 936 C CA . ILE A 1 122 ? -0.967 6.440 16.945 1.00 96.94 122 ILE A CA 1
ATOM 937 C C . ILE A 1 122 ? -0.621 5.991 15.519 1.00 96.94 122 ILE A C 1
ATOM 939 O O . ILE A 1 122 ? 0.519 5.586 15.275 1.00 96.94 122 ILE A O 1
ATOM 943 N N . TYR A 1 123 ? -1.574 6.066 14.585 1.00 96.19 123 TYR A N 1
ATOM 944 C CA . TYR A 1 123 ? -1.394 5.672 13.188 1.00 96.19 123 TYR A CA 1
ATOM 945 C C . TYR A 1 123 ? -0.289 6.476 12.498 1.00 96.19 123 TYR A C 1
ATOM 947 O O . TYR A 1 123 ? 0.635 5.901 11.911 1.00 96.19 123 TYR A O 1
ATOM 955 N N . GLU A 1 124 ? -0.347 7.801 12.581 1.00 95.06 124 GLU A N 1
ATOM 956 C CA . GLU A 1 124 ? 0.657 8.705 12.022 1.00 95.06 124 GLU A CA 1
ATOM 957 C C . GLU A 1 124 ? 2.025 8.466 12.659 1.00 95.06 124 GLU A C 1
ATOM 959 O O . GLU A 1 124 ? 3.031 8.356 11.953 1.00 95.06 124 GLU A O 1
ATOM 964 N N . GLY A 1 125 ? 2.054 8.239 13.975 1.00 94.81 125 GLY A N 1
ATOM 965 C CA . GLY A 1 125 ? 3.255 7.903 14.733 1.00 94.81 125 GLY A CA 1
ATOM 966 C C . GLY A 1 125 ? 3.963 6.617 14.288 1.00 94.81 125 GLY A C 1
ATOM 967 O O . GLY A 1 125 ? 5.107 6.394 14.697 1.00 94.81 125 GLY A O 1
ATOM 968 N N . LEU A 1 126 ? 3.340 5.772 13.454 1.00 93.56 126 LEU A N 1
ATOM 969 C CA . LEU A 1 126 ? 3.994 4.616 12.827 1.00 93.56 126 LEU A CA 1
ATOM 970 C C . LEU A 1 126 ? 4.825 4.986 11.587 1.00 93.56 126 LEU A C 1
ATOM 972 O O . LEU A 1 126 ? 5.632 4.168 11.158 1.00 93.56 126 LEU A O 1
ATOM 976 N N . ALA A 1 127 ? 4.670 6.178 11.000 1.00 91.25 127 ALA A N 1
ATOM 977 C CA . ALA A 1 127 ? 5.355 6.566 9.759 1.00 91.25 127 ALA A CA 1
ATOM 978 C C . ALA A 1 127 ? 6.881 6.331 9.760 1.00 91.25 127 ALA A C 1
ATOM 980 O O . ALA A 1 127 ? 7.369 5.735 8.793 1.00 91.25 127 ALA A O 1
ATOM 981 N N . PRO A 1 128 ? 7.641 6.687 10.820 1.00 90.56 128 PRO A N 1
ATOM 982 C CA . PRO A 1 128 ? 9.085 6.445 10.854 1.00 90.56 128 PRO A CA 1
ATOM 983 C C . PRO A 1 128 ? 9.450 4.964 10.701 1.00 90.56 128 PRO A C 1
ATOM 985 O O . PRO A 1 128 ? 10.397 4.625 10.000 1.00 90.56 128 PRO A O 1
ATOM 988 N N . LEU A 1 129 ? 8.639 4.066 11.267 1.00 89.88 129 LEU A N 1
ATOM 989 C CA . LEU A 1 129 ? 8.860 2.624 11.192 1.00 89.88 129 LEU A CA 1
ATOM 990 C C . LEU A 1 129 ? 8.786 2.119 9.748 1.00 89.88 129 LEU A C 1
ATOM 992 O O . LEU A 1 129 ? 9.624 1.316 9.339 1.00 89.88 129 LEU A O 1
ATOM 996 N N . PHE A 1 130 ? 7.822 2.599 8.957 1.00 85.44 130 PHE A N 1
ATOM 997 C CA . PHE A 1 130 ? 7.721 2.233 7.541 1.00 85.44 130 PHE A CA 1
ATOM 998 C C . PHE A 1 130 ? 8.959 2.688 6.769 1.00 85.44 130 PHE A C 1
ATOM 1000 O O . PHE A 1 130 ? 9.546 1.893 6.035 1.00 85.44 130 PHE A O 1
ATOM 1007 N N . THR A 1 131 ? 9.388 3.932 6.982 1.00 84.00 131 THR A N 1
ATOM 1008 C CA . THR A 1 131 ? 10.595 4.498 6.371 1.00 84.00 131 THR A CA 1
ATOM 1009 C C . THR A 1 131 ? 11.835 3.675 6.721 1.00 84.00 131 THR A C 1
ATOM 1011 O O . THR A 1 131 ? 12.548 3.218 5.824 1.00 84.00 131 THR A O 1
ATOM 1014 N N . ASP A 1 132 ? 12.054 3.397 8.006 1.00 86.06 132 ASP A N 1
ATOM 1015 C CA . ASP A 1 132 ? 13.215 2.653 8.496 1.00 86.06 132 ASP A CA 1
ATOM 1016 C C . ASP A 1 132 ? 13.249 1.224 7.952 1.00 86.06 132 ASP A C 1
ATOM 1018 O O . ASP A 1 132 ? 14.277 0.754 7.451 1.00 86.06 132 ASP A O 1
ATOM 1022 N N . ARG A 1 133 ? 12.111 0.519 7.997 1.00 85.62 133 ARG A N 1
ATOM 1023 C CA . ARG A 1 133 ? 12.006 -0.859 7.501 1.00 85.62 133 ARG A CA 1
ATOM 1024 C C . ARG A 1 133 ? 12.141 -0.929 5.989 1.00 85.62 133 ARG A C 1
ATOM 1026 O O . ARG A 1 133 ? 12.783 -1.859 5.491 1.00 85.62 133 ARG A O 1
ATOM 1033 N N . PHE A 1 134 ? 11.611 0.048 5.260 1.00 77.62 134 PHE A N 1
ATOM 1034 C CA . PHE A 1 134 ? 11.775 0.123 3.815 1.00 77.62 134 PHE A CA 1
ATOM 1035 C C . PHE A 1 134 ? 13.235 0.395 3.437 1.00 77.62 134 PHE A C 1
ATOM 1037 O O . PHE A 1 134 ? 13.791 -0.326 2.609 1.00 77.62 134 PHE A O 1
ATOM 1044 N N . HIS A 1 135 ? 13.909 1.341 4.099 1.00 78.00 135 HIS A N 1
ATOM 1045 C CA . HIS A 1 135 ? 15.337 1.592 3.887 1.00 78.00 135 HIS A CA 1
ATOM 1046 C C . HIS A 1 135 ? 16.205 0.381 4.238 1.00 78.00 135 HIS A C 1
ATOM 1048 O O . HIS A 1 135 ? 17.099 0.023 3.467 1.00 78.00 135 HIS A O 1
ATOM 1054 N N . ALA A 1 136 ? 15.935 -0.289 5.360 1.00 79.94 136 ALA A N 1
ATOM 1055 C CA . ALA A 1 136 ? 16.638 -1.512 5.740 1.00 79.94 136 ALA A CA 1
ATOM 1056 C C . ALA A 1 136 ? 16.432 -2.629 4.702 1.00 79.94 136 ALA A C 1
ATOM 1058 O O . ALA A 1 136 ? 17.370 -3.348 4.354 1.00 79.94 136 ALA A O 1
ATOM 1059 N N . SER A 1 137 ? 15.220 -2.744 4.160 1.00 74.94 137 SER A N 1
ATOM 1060 C CA . SER A 1 137 ? 14.867 -3.738 3.145 1.00 74.94 137 SER A CA 1
ATOM 1061 C C . SER A 1 137 ? 15.461 -3.430 1.771 1.00 74.94 137 SER A C 1
ATOM 1063 O O . SER A 1 137 ? 15.937 -4.337 1.089 1.00 74.94 137 SER A O 1
ATOM 1065 N N . ALA A 1 138 ? 15.529 -2.156 1.384 1.00 69.31 138 ALA A N 1
ATOM 1066 C CA . ALA A 1 138 ? 16.165 -1.709 0.146 1.00 69.31 138 ALA A CA 1
ATOM 1067 C C . ALA A 1 138 ? 17.670 -2.033 0.104 1.00 69.31 138 ALA A C 1
ATOM 1069 O O . ALA 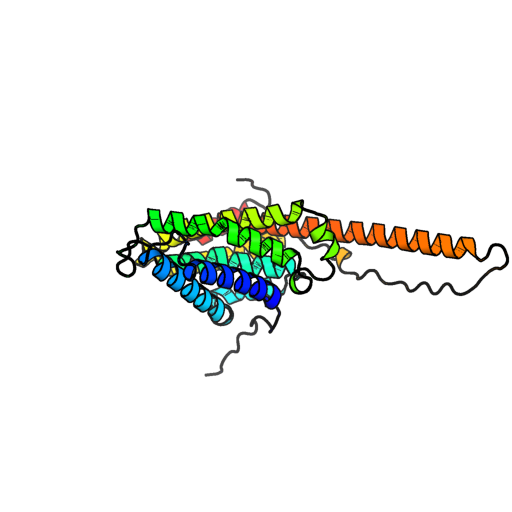A 1 138 ? 18.256 -2.145 -0.972 1.00 69.31 138 ALA A O 1
ATOM 1070 N N . ARG A 1 139 ? 18.292 -2.247 1.270 1.00 72.25 139 ARG A N 1
ATOM 1071 C CA . ARG A 1 139 ? 19.684 -2.696 1.400 1.00 72.25 139 ARG A CA 1
ATOM 1072 C C . ARG A 1 139 ? 19.851 -4.218 1.311 1.00 72.25 139 ARG A C 1
ATOM 1074 O O . ARG A 1 139 ? 20.977 -4.675 1.421 1.00 72.25 139 ARG A O 1
ATOM 1081 N N . ARG A 1 140 ? 18.785 -5.018 1.134 1.00 73.69 140 ARG A N 1
ATOM 1082 C CA . ARG A 1 140 ? 18.838 -6.498 1.122 1.00 73.69 140 ARG A CA 1
ATOM 1083 C C . ARG A 1 140 ? 18.733 -7.097 -0.288 1.00 73.69 140 ARG A C 1
ATOM 1085 O O . ARG A 1 140 ? 17.799 -6.829 -1.034 1.00 73.69 140 ARG A O 1
ATOM 1092 N N . TYR A 1 141 ? 19.622 -8.033 -0.625 1.00 63.00 141 TYR A N 1
ATOM 1093 C CA . TYR A 1 141 ? 19.838 -8.580 -1.983 1.00 63.00 141 TYR A CA 1
ATOM 1094 C C . TYR A 1 141 ? 18.680 -9.471 -2.370 1.00 63.00 141 TYR A C 1
ATOM 1096 O O . TYR A 1 141 ? 18.220 -9.470 -3.506 1.00 63.00 141 TYR A O 1
ATOM 1104 N N . ALA A 1 142 ? 18.163 -10.190 -1.376 1.00 66.75 142 ALA A N 1
ATOM 1105 C CA . ALA A 1 142 ? 16.946 -10.967 -1.497 1.00 66.75 142 ALA A CA 1
ATOM 1106 C C . ALA A 1 142 ? 15.764 -10.126 -2.021 1.00 66.75 142 ALA A C 1
ATOM 1108 O O . ALA A 1 142 ? 14.890 -10.675 -2.688 1.00 66.75 142 ALA A O 1
ATOM 1109 N N . ILE A 1 143 ? 15.773 -8.811 -1.772 1.00 65.56 143 ILE A N 1
ATOM 1110 C CA . ILE A 1 143 ? 14.697 -7.878 -2.113 1.00 65.56 143 ILE A CA 1
ATOM 1111 C C . ILE A 1 143 ? 15.026 -7.124 -3.414 1.00 65.56 143 ILE A C 1
ATOM 1113 O O . ILE A 1 143 ? 14.225 -7.155 -4.347 1.00 65.56 143 ILE A O 1
ATOM 1117 N N . VAL A 1 144 ? 16.224 -6.531 -3.536 1.00 62.78 144 VAL A N 1
ATOM 1118 C CA . VAL A 1 144 ? 16.601 -5.674 -4.688 1.00 62.78 144 VAL A CA 1
ATOM 1119 C C . VAL A 1 144 ? 17.450 -6.359 -5.775 1.00 62.78 144 VAL A C 1
ATOM 1121 O O . VAL A 1 144 ? 17.708 -5.777 -6.830 1.00 62.78 144 VAL A O 1
ATOM 1124 N N . GLY A 1 145 ? 17.880 -7.605 -5.560 1.00 65.75 145 GLY A N 1
ATOM 1125 C CA . GLY A 1 145 ? 18.690 -8.386 -6.502 1.00 65.75 145 GLY A CA 1
ATOM 1126 C C . GLY A 1 145 ? 20.057 -7.764 -6.809 1.00 65.75 145 GLY A C 1
ATOM 1127 O O . GLY A 1 145 ? 20.633 -7.055 -5.982 1.00 65.75 145 GLY A O 1
ATOM 1128 N N . ILE A 1 146 ? 20.559 -7.991 -8.032 1.00 57.25 146 ILE A N 1
ATOM 1129 C CA . ILE A 1 146 ? 21.853 -7.478 -8.538 1.00 57.25 146 ILE A CA 1
ATOM 1130 C C . ILE A 1 146 ? 21.984 -5.947 -8.459 1.00 57.25 146 ILE A C 1
ATOM 1132 O O . ILE A 1 146 ? 23.072 -5.398 -8.606 1.00 57.25 146 ILE A O 1
ATOM 1136 N N . GLY A 1 147 ? 20.882 -5.250 -8.169 1.00 50.28 147 GLY A N 1
ATOM 1137 C CA . GLY A 1 147 ? 20.864 -3.821 -7.941 1.00 50.28 147 GLY A CA 1
ATOM 1138 C C . GLY A 1 147 ? 21.346 -3.340 -6.563 1.00 50.28 147 GLY A C 1
ATOM 1139 O O . GLY A 1 147 ? 21.472 -2.122 -6.386 1.00 50.28 147 GLY A O 1
ATOM 1140 N N . TRP A 1 148 ? 21.655 -4.246 -5.625 1.00 53.31 148 TRP A N 1
ATOM 1141 C CA . TRP A 1 148 ? 22.132 -3.937 -4.263 1.00 53.31 148 TRP A CA 1
ATOM 1142 C C . TRP A 1 148 ? 23.184 -2.816 -4.184 1.00 53.31 148 TRP A C 1
ATOM 1144 O O . TRP A 1 148 ? 22.969 -1.882 -3.409 1.00 53.31 148 TRP A O 1
ATOM 1154 N N . PRO A 1 149 ? 24.293 -2.825 -4.960 1.00 50.12 149 PRO A N 1
ATOM 1155 C CA . PRO A 1 149 ? 25.420 -1.924 -4.682 1.00 50.12 149 PRO A CA 1
ATOM 1156 C C . PRO A 1 149 ? 25.078 -0.451 -4.907 1.00 50.12 149 PRO A C 1
ATOM 1158 O O . PRO A 1 149 ? 25.573 0.423 -4.211 1.00 50.12 149 PRO A O 1
ATOM 1161 N N . ILE A 1 150 ? 24.178 -0.171 -5.847 1.00 46.31 150 ILE A N 1
ATOM 1162 C CA . ILE A 1 150 ? 23.797 1.198 -6.209 1.00 46.31 150 ILE A CA 1
ATOM 1163 C C . ILE A 1 150 ? 22.628 1.695 -5.341 1.00 46.31 150 ILE A C 1
ATOM 1165 O O . ILE A 1 150 ? 22.485 2.896 -5.157 1.00 46.31 150 ILE A O 1
ATOM 1169 N N . GLY A 1 151 ? 21.822 0.803 -4.744 1.00 48.31 151 GLY A N 1
ATOM 1170 C CA . GLY A 1 151 ? 20.823 1.202 -3.736 1.00 48.31 151 GLY A CA 1
ATOM 1171 C C . GLY A 1 151 ? 21.468 1.784 -2.471 1.00 48.31 151 GLY A C 1
ATOM 1172 O O . GLY A 1 151 ? 20.895 2.654 -1.825 1.00 48.31 151 GLY A O 1
ATOM 1173 N N . TYR A 1 152 ? 22.701 1.361 -2.178 1.00 51.12 152 TYR A N 1
ATOM 1174 C CA . TYR A 1 152 ? 23.554 1.956 -1.149 1.00 51.12 152 TYR A CA 1
ATOM 1175 C C . TYR A 1 152 ? 24.107 3.339 -1.551 1.00 51.12 152 TYR A C 1
ATOM 1177 O O . TYR A 1 152 ? 24.366 4.170 -0.688 1.00 51.12 152 TYR A O 1
ATOM 1185 N N . LEU A 1 153 ? 24.271 3.596 -2.857 1.00 44.00 153 LEU A N 1
ATOM 1186 C CA . LEU A 1 153 ? 24.956 4.778 -3.405 1.00 44.00 153 LEU A CA 1
ATOM 1187 C C . LEU A 1 153 ? 24.020 5.831 -4.023 1.00 44.00 153 LEU A C 1
ATOM 1189 O O . LEU A 1 153 ? 24.482 6.909 -4.385 1.00 44.00 153 LEU A O 1
ATOM 1193 N N . SER A 1 154 ? 22.721 5.551 -4.160 1.00 44.97 154 SER A N 1
ATOM 1194 C CA . SER A 1 154 ? 21.728 6.484 -4.708 1.00 44.97 154 SER A CA 1
ATOM 1195 C C . SER A 1 154 ? 20.635 6.773 -3.671 1.00 44.97 154 SER A C 1
ATOM 1197 O O . SER A 1 154 ? 19.597 6.107 -3.663 1.00 44.97 154 SER A O 1
ATOM 1199 N N . PRO A 1 155 ? 20.842 7.778 -2.797 1.00 52.75 155 PRO A N 1
ATOM 1200 C CA . PRO A 1 155 ? 19.873 8.186 -1.775 1.00 52.75 155 PRO A CA 1
ATOM 1201 C C . PRO A 1 155 ? 18.511 8.601 -2.353 1.00 52.75 155 PRO A C 1
ATOM 1203 O O . PRO A 1 155 ? 17.492 8.506 -1.675 1.00 52.75 155 PRO A O 1
ATOM 1206 N N . GLY A 1 156 ? 18.486 9.033 -3.620 1.00 55.12 156 GLY A N 1
ATOM 1207 C CA . GLY A 1 156 ? 17.309 9.612 -4.263 1.00 55.12 156 GLY A CA 1
ATOM 1208 C C . GLY A 1 156 ? 16.144 8.639 -4.429 1.00 55.12 156 GLY A C 1
ATOM 1209 O O . GLY A 1 156 ? 15.032 8.976 -4.058 1.00 55.12 156 GLY A O 1
ATOM 1210 N N . MET A 1 157 ? 16.360 7.420 -4.933 1.00 53.25 157 MET A N 1
ATOM 1211 C CA . MET A 1 157 ? 15.241 6.523 -5.282 1.00 53.25 157 MET A CA 1
ATOM 1212 C C . MET A 1 157 ? 14.440 6.010 -4.083 1.00 53.25 157 MET A C 1
ATOM 1214 O O . MET A 1 157 ? 13.232 5.814 -4.200 1.00 53.25 157 MET A O 1
ATOM 1218 N N . GLY A 1 158 ? 15.091 5.803 -2.935 1.00 61.38 158 GLY A N 1
ATOM 1219 C CA . GLY A 1 158 ? 14.396 5.381 -1.717 1.00 61.38 158 GLY A CA 1
ATOM 1220 C C . GLY A 1 158 ? 13.389 6.428 -1.240 1.00 61.38 158 GLY A C 1
ATOM 1221 O O . GLY A 1 158 ? 12.284 6.070 -0.844 1.00 61.38 158 GLY A O 1
ATOM 1222 N N . GLY A 1 159 ? 13.738 7.715 -1.356 1.00 66.81 159 GLY A N 1
ATOM 1223 C CA . GLY A 1 159 ? 12.894 8.815 -0.889 1.00 66.81 159 GLY A CA 1
ATOM 1224 C C . GLY A 1 159 ? 11.541 8.897 -1.598 1.00 66.81 159 GLY A C 1
ATOM 1225 O O . GLY A 1 159 ? 10.534 9.162 -0.953 1.00 66.81 159 GLY A O 1
ATOM 1226 N N . TRP A 1 160 ? 11.486 8.598 -2.900 1.00 67.06 160 TRP A N 1
ATOM 1227 C CA . TRP A 1 160 ? 10.240 8.694 -3.670 1.00 67.06 160 TRP A CA 1
ATOM 1228 C C . TRP A 1 160 ? 9.249 7.610 -3.252 1.00 67.06 160 TRP A C 1
ATOM 1230 O O . TRP A 1 160 ? 8.083 7.906 -3.015 1.00 67.06 160 TRP A O 1
ATOM 1240 N N . ILE A 1 161 ? 9.707 6.361 -3.115 1.00 67.94 161 ILE A N 1
ATOM 1241 C CA . ILE A 1 161 ? 8.834 5.253 -2.703 1.00 67.94 161 ILE A CA 1
ATOM 1242 C C . ILE A 1 161 ? 8.348 5.460 -1.268 1.00 67.94 161 ILE A C 1
ATOM 1244 O O . ILE A 1 161 ? 7.170 5.248 -0.997 1.00 67.94 161 ILE A O 1
ATOM 1248 N N . VAL A 1 162 ? 9.226 5.919 -0.370 1.00 72.81 162 VAL A N 1
ATOM 1249 C CA . VAL A 1 162 ? 8.845 6.254 1.008 1.00 72.81 162 VAL A CA 1
ATOM 1250 C C . VAL A 1 162 ? 7.780 7.347 1.019 1.00 72.81 162 VAL A C 1
ATOM 1252 O O . VAL A 1 162 ? 6.741 7.158 1.643 1.00 72.81 162 VAL A O 1
ATOM 1255 N N . ASN A 1 163 ? 7.983 8.443 0.282 1.00 77.38 163 ASN A N 1
ATOM 1256 C CA . ASN A 1 163 ? 7.008 9.530 0.211 1.00 77.38 163 ASN A CA 1
ATOM 1257 C C . ASN A 1 163 ? 5.639 9.041 -0.287 1.00 77.38 163 ASN A C 1
ATOM 1259 O O . ASN A 1 163 ? 4.613 9.361 0.306 1.00 77.38 163 ASN A O 1
ATOM 1263 N N . TRP A 1 164 ? 5.617 8.199 -1.323 1.00 79.56 164 TRP A N 1
ATOM 1264 C CA . TRP A 1 164 ? 4.371 7.616 -1.821 1.00 79.56 164 TRP A CA 1
ATOM 1265 C C . TRP A 1 164 ? 3.712 6.677 -0.817 1.00 79.56 164 TRP A C 1
ATOM 1267 O O . TRP A 1 164 ? 2.503 6.745 -0.641 1.00 79.56 164 TRP A O 1
ATOM 1277 N N . ILE A 1 165 ? 4.477 5.833 -0.121 1.00 80.62 165 ILE A N 1
ATOM 1278 C CA . ILE A 1 165 ? 3.934 4.980 0.944 1.00 80.62 165 ILE A CA 1
ATOM 1279 C C . ILE A 1 165 ? 3.255 5.837 2.017 1.00 80.62 165 ILE A C 1
ATOM 1281 O O . ILE A 1 165 ? 2.169 5.486 2.466 1.00 80.62 165 ILE A O 1
ATOM 1285 N N . LEU A 1 166 ? 3.852 6.966 2.404 1.00 85.31 166 LEU A N 1
ATOM 1286 C CA . LEU A 1 166 ? 3.261 7.872 3.390 1.00 85.31 166 LEU A CA 1
ATOM 1287 C C . LEU A 1 166 ? 1.963 8.514 2.883 1.00 85.31 166 LEU A C 1
ATOM 1289 O O . LEU A 1 166 ? 0.964 8.474 3.597 1.00 85.31 166 LEU A O 1
ATOM 1293 N N . LEU A 1 167 ? 1.942 9.002 1.640 1.00 86.31 167 LEU A N 1
ATOM 1294 C CA . LEU A 1 167 ? 0.731 9.558 1.019 1.00 86.31 167 LEU A CA 1
ATOM 1295 C C . LEU A 1 167 ? -0.392 8.518 0.904 1.00 86.31 167 LEU A C 1
ATOM 1297 O O . LEU A 1 167 ? -1.549 8.801 1.214 1.00 86.31 167 LEU A O 1
ATOM 1301 N N . LEU A 1 168 ? -0.061 7.289 0.502 1.00 88.94 168 LEU A N 1
ATOM 1302 C CA . LEU A 1 168 ? -1.038 6.206 0.412 1.00 88.94 168 LEU A CA 1
ATOM 1303 C C . LEU A 1 168 ? -1.567 5.805 1.794 1.00 88.94 168 LEU A C 1
ATOM 1305 O O . LEU A 1 168 ? -2.735 5.453 1.900 1.00 88.94 168 LEU A O 1
ATOM 1309 N N . ARG A 1 169 ? -0.753 5.887 2.855 1.00 94.06 169 ARG A N 1
ATOM 1310 C CA . ARG A 1 169 ? -1.197 5.646 4.239 1.00 94.06 169 ARG A CA 1
ATOM 1311 C C . ARG A 1 169 ? -2.177 6.712 4.719 1.00 94.06 169 ARG A C 1
ATOM 1313 O O . ARG A 1 169 ? -3.216 6.378 5.278 1.00 94.06 169 ARG A O 1
ATOM 1320 N N . GLU A 1 170 ? -1.888 7.980 4.457 1.00 94.75 170 GLU A N 1
ATOM 1321 C CA . GLU A 1 170 ? -2.827 9.068 4.748 1.00 94.75 170 GLU A CA 1
ATOM 1322 C C . GLU A 1 170 ? -4.154 8.875 3.991 1.00 94.75 170 GLU A C 1
ATOM 1324 O O . GLU A 1 170 ? -5.237 8.962 4.574 1.00 94.75 170 GLU A O 1
ATOM 1329 N N . GLY A 1 171 ? -4.080 8.536 2.698 1.00 95.38 171 GLY A N 1
ATOM 1330 C CA . GLY A 1 171 ? -5.249 8.144 1.909 1.00 95.38 171 GLY A CA 1
ATOM 1331 C C . GLY A 1 171 ? -6.001 6.978 2.548 1.00 95.38 171 GLY A C 1
ATOM 1332 O O . GLY A 1 171 ? -7.215 7.045 2.722 1.00 95.38 171 GLY A O 1
ATOM 1333 N N . ALA A 1 172 ? -5.281 5.951 2.998 1.00 97.19 172 ALA A N 1
ATOM 1334 C CA . ALA A 1 172 ? -5.884 4.768 3.582 1.00 97.19 172 ALA A CA 1
ATOM 1335 C C . ALA A 1 172 ? -6.621 5.041 4.897 1.00 97.19 172 ALA A C 1
ATOM 1337 O O . ALA A 1 172 ? -7.676 4.453 5.134 1.00 97.19 172 ALA A O 1
ATOM 1338 N N . TRP A 1 173 ? -6.110 5.958 5.722 1.00 97.75 173 TRP A N 1
ATOM 1339 C CA . TRP A 1 173 ? -6.813 6.448 6.905 1.00 97.75 173 TRP A CA 1
ATOM 1340 C C . TRP A 1 173 ? -8.146 7.113 6.542 1.00 97.75 173 TRP A C 1
ATOM 1342 O O . TRP A 1 173 ? -9.200 6.718 7.049 1.00 97.75 173 TRP A O 1
ATOM 1352 N N . ARG A 1 174 ? -8.125 8.058 5.590 1.00 97.81 174 ARG A N 1
ATOM 1353 C CA . ARG A 1 174 ? -9.336 8.743 5.103 1.00 97.81 174 ARG A CA 1
ATOM 1354 C C . ARG A 1 174 ? -10.338 7.770 4.479 1.00 97.81 174 ARG A C 1
ATOM 1356 O O . ARG A 1 174 ? -11.541 7.870 4.728 1.00 97.81 174 ARG A O 1
ATOM 1363 N N . HIS A 1 175 ? -9.859 6.803 3.701 1.00 98.19 175 HIS A N 1
ATOM 1364 C CA . HIS A 1 175 ? -10.701 5.781 3.082 1.00 98.19 175 HIS A CA 1
ATOM 1365 C C . HIS A 1 175 ? -11.290 4.838 4.135 1.00 98.19 175 HIS A C 1
ATOM 1367 O O . HIS A 1 175 ? -12.492 4.582 4.104 1.00 98.19 175 HIS A O 1
ATOM 1373 N N . GLY A 1 176 ? -10.502 4.410 5.125 1.00 98.00 176 GLY A N 1
ATOM 1374 C CA . GLY A 1 176 ? -10.975 3.615 6.262 1.00 98.00 176 GLY A CA 1
ATOM 1375 C C . GLY A 1 176 ? -12.081 4.320 7.050 1.00 98.00 176 GLY A C 1
ATOM 1376 O O . GLY A 1 176 ? -13.125 3.719 7.304 1.00 98.00 176 GLY A O 1
ATOM 1377 N N . ARG A 1 177 ? -11.924 5.627 7.316 1.00 98.00 177 ARG A N 1
ATOM 1378 C CA . ARG A 1 177 ? -12.953 6.483 7.941 1.00 98.00 177 ARG A CA 1
ATOM 1379 C C . ARG A 1 177 ? -14.263 6.443 7.161 1.00 98.00 177 ARG A C 1
ATOM 1381 O O . ARG A 1 177 ? -15.352 6.296 7.724 1.00 98.00 177 ARG A O 1
ATOM 1388 N N . LYS A 1 178 ? -14.174 6.575 5.835 1.00 97.94 178 LYS A N 1
ATOM 1389 C CA . LYS A 1 178 ? -15.337 6.580 4.940 1.00 97.94 178 LYS A CA 1
ATOM 1390 C C . LYS A 1 178 ? -16.034 5.217 4.894 1.00 97.94 178 LYS A C 1
ATOM 1392 O O . LYS A 1 178 ? -17.263 5.163 4.885 1.00 97.94 178 LYS A O 1
ATOM 1397 N N . LEU A 1 179 ? -15.268 4.127 4.878 1.00 98.31 179 LEU A N 1
ATOM 1398 C CA . LEU A 1 179 ? -15.800 2.763 4.930 1.00 98.31 179 LEU A CA 1
ATOM 1399 C C . LEU A 1 179 ? -16.481 2.472 6.278 1.00 98.31 179 LEU A C 1
ATOM 1401 O O . LEU A 1 179 ? -17.567 1.895 6.288 1.00 98.31 179 LEU A O 1
ATOM 1405 N N . ALA A 1 180 ? -15.893 2.916 7.393 1.00 97.62 180 ALA A N 1
ATOM 1406 C CA . ALA A 1 180 ? -16.441 2.728 8.738 1.00 97.62 180 ALA A CA 1
ATOM 1407 C C . ALA A 1 180 ? -17.739 3.515 8.968 1.00 97.62 180 ALA A C 1
ATOM 1409 O O . ALA A 1 180 ? -18.705 2.992 9.520 1.00 97.62 180 ALA A O 1
ATOM 1410 N N . SER A 1 181 ? -17.778 4.772 8.520 1.00 97.25 181 SER A N 1
ATOM 1411 C CA . SER A 1 181 ? -18.919 5.677 8.738 1.00 97.25 181 SER A CA 1
ATOM 1412 C C . SER A 1 181 ? -20.165 5.330 7.920 1.00 97.25 181 SER A C 1
ATOM 1414 O O . SER A 1 181 ? -21.250 5.833 8.208 1.00 97.25 181 SER A O 1
ATOM 1416 N N . GLN A 1 182 ? -20.038 4.494 6.888 1.00 96.81 182 GLN A N 1
ATOM 1417 C CA . GLN A 1 182 ? -21.124 4.193 5.954 1.00 96.81 182 GLN A CA 1
ATOM 1418 C C . GLN A 1 182 ? -21.146 2.699 5.584 1.00 96.81 182 GLN A C 1
ATOM 1420 O O . GLN A 1 182 ? -20.915 2.336 4.425 1.00 96.81 182 GLN A O 1
ATOM 1425 N N . PRO A 1 183 ? -21.458 1.815 6.550 1.00 96.25 183 PRO A N 1
ATOM 1426 C CA . PRO A 1 183 ? -21.360 0.366 6.376 1.00 96.25 183 PRO A CA 1
ATOM 1427 C C . PRO A 1 183 ? -22.272 -0.178 5.266 1.00 96.25 183 PRO A C 1
ATOM 1429 O O . PRO A 1 183 ? -21.898 -1.129 4.587 1.00 96.25 183 PRO A O 1
ATOM 1432 N N . ALA A 1 184 ? -23.425 0.453 5.014 1.00 97.69 184 ALA A N 1
ATOM 1433 C CA . ALA A 1 184 ? -24.340 0.047 3.942 1.00 97.69 184 ALA A CA 1
ATOM 1434 C C . ALA A 1 184 ? -23.720 0.175 2.534 1.00 97.69 184 ALA A C 1
ATOM 1436 O O . ALA A 1 184 ? -24.017 -0.628 1.656 1.00 97.69 184 ALA A O 1
ATOM 1437 N N . MET A 1 185 ? -22.824 1.149 2.334 1.00 97.62 185 MET A N 1
ATOM 1438 C CA . MET A 1 185 ? -22.153 1.404 1.050 1.00 97.62 185 MET A CA 1
ATOM 1439 C C . MET A 1 185 ? -20.803 0.692 0.926 1.00 97.62 185 MET A C 1
ATOM 1441 O O . MET A 1 185 ? -20.174 0.723 -0.134 1.00 97.62 185 MET A O 1
ATOM 1445 N N . ARG A 1 186 ? -20.330 0.060 2.005 1.00 97.56 186 ARG A N 1
ATOM 1446 C CA . ARG A 1 186 ? -18.997 -0.539 2.076 1.00 97.56 186 ARG A CA 1
ATOM 1447 C C . ARG A 1 186 ? -18.754 -1.606 0.999 1.00 97.56 186 ARG A C 1
ATOM 1449 O O . ARG A 1 186 ? -17.735 -1.480 0.326 1.00 97.56 186 ARG A O 1
ATOM 1456 N N . PRO A 1 187 ? -19.653 -2.580 0.743 1.00 97.88 187 PRO A N 1
ATOM 1457 C CA . PRO A 1 187 ? -19.410 -3.584 -0.298 1.00 97.88 187 PRO A CA 1
ATOM 1458 C C . PRO A 1 187 ? -19.225 -2.973 -1.693 1.00 97.88 187 PRO A C 1
ATOM 1460 O O . PRO A 1 187 ? -18.350 -3.394 -2.447 1.00 97.88 187 PRO A O 1
ATOM 1463 N N . LEU A 1 188 ? -20.014 -1.943 -2.021 1.00 98.00 188 LEU A N 1
ATOM 1464 C CA . LEU A 1 188 ? -19.915 -1.256 -3.306 1.00 98.00 188 LEU A CA 1
ATOM 1465 C C . LEU A 1 188 ? -18.585 -0.497 -3.435 1.00 98.00 188 LEU A C 1
ATOM 1467 O O . LEU A 1 188 ? -17.923 -0.598 -4.467 1.00 98.00 188 LEU A O 1
ATOM 1471 N N . ARG A 1 189 ? -18.156 0.199 -2.373 1.00 98.19 189 ARG A N 1
ATOM 1472 C CA . ARG A 1 189 ? -16.849 0.874 -2.326 1.00 98.19 189 ARG A CA 1
ATOM 1473 C C . ARG A 1 189 ? -15.694 -0.094 -2.466 1.00 98.19 189 ARG A C 1
ATOM 1475 O O . ARG A 1 189 ? -14.812 0.150 -3.275 1.00 98.19 189 ARG A O 1
ATOM 1482 N N . GLU A 1 190 ? -15.701 -1.197 -1.725 1.00 97.75 190 GLU A N 1
ATOM 1483 C CA . GLU A 1 190 ? -14.637 -2.199 -1.821 1.00 97.75 190 GLU A CA 1
ATOM 1484 C C . GLU A 1 190 ? -14.560 -2.777 -3.243 1.00 97.75 190 GLU A C 1
ATOM 1486 O O . GLU A 1 190 ? -13.476 -2.859 -3.820 1.00 97.75 190 GLU A O 1
ATOM 1491 N N . SER A 1 191 ? -15.701 -3.053 -3.882 1.00 97.88 191 SER A N 1
ATOM 1492 C CA . SER A 1 191 ? -15.725 -3.461 -5.293 1.00 97.88 191 SER A CA 1
ATOM 1493 C C . SER A 1 191 ? -15.135 -2.391 -6.228 1.00 97.88 191 SER A C 1
ATOM 1495 O O . SER A 1 191 ? -14.344 -2.715 -7.119 1.00 97.88 191 SER A O 1
ATOM 1497 N N . ALA A 1 192 ? -15.486 -1.115 -6.038 1.00 98.25 192 ALA A N 1
ATOM 1498 C CA . ALA A 1 192 ? -14.937 -0.009 -6.824 1.00 98.25 192 ALA A CA 1
ATOM 1499 C C . ALA A 1 192 ? -13.425 0.169 -6.585 1.00 98.25 192 ALA A C 1
ATOM 1501 O O . ALA A 1 192 ? -12.673 0.364 -7.538 1.00 98.25 192 ALA A O 1
ATOM 1502 N N . MET A 1 193 ? -12.951 0.017 -5.345 1.00 98.44 193 MET A N 1
ATOM 1503 C CA . MET A 1 193 ? -11.532 0.079 -4.980 1.00 98.44 193 MET A CA 1
ATOM 1504 C C . MET A 1 193 ? -10.726 -1.053 -5.639 1.00 98.44 193 MET A C 1
ATOM 1506 O O . MET A 1 193 ? -9.655 -0.810 -6.193 1.00 98.44 193 MET A O 1
ATOM 1510 N N . ALA A 1 194 ? -11.243 -2.287 -5.664 1.00 97.88 194 ALA A N 1
ATOM 1511 C CA . ALA A 1 194 ? -10.595 -3.399 -6.372 1.00 97.88 194 ALA A CA 1
ATOM 1512 C C . ALA A 1 194 ? -10.476 -3.120 -7.885 1.00 97.88 194 ALA A C 1
ATOM 1514 O O . ALA A 1 194 ? -9.449 -3.403 -8.523 1.00 97.88 194 ALA A O 1
ATOM 1515 N N . LYS A 1 195 ? -11.508 -2.494 -8.467 1.00 98.06 195 LYS A N 1
ATOM 1516 C CA . LYS A 1 195 ? -11.491 -2.033 -9.860 1.00 98.06 195 LYS A CA 1
ATOM 1517 C C . LYS A 1 195 ? -10.484 -0.902 -10.074 1.00 98.06 195 LYS A C 1
ATOM 1519 O O . LYS A 1 195 ? -9.744 -0.954 -11.056 1.00 98.06 195 LYS A O 1
ATOM 1524 N N . ALA A 1 196 ? -10.396 0.056 -9.152 1.00 98.00 196 ALA A N 1
ATOM 1525 C CA . ALA A 1 196 ? -9.417 1.142 -9.167 1.00 98.00 196 ALA A CA 1
ATOM 1526 C C . ALA A 1 196 ? -7.978 0.619 -9.161 1.00 98.00 196 ALA A C 1
ATOM 1528 O O . ALA A 1 196 ? -7.189 1.011 -10.021 1.00 98.00 196 ALA A O 1
ATOM 1529 N N . MET A 1 197 ? -7.663 -0.342 -8.285 1.00 97.56 197 MET A N 1
ATOM 1530 C CA . MET A 1 197 ? -6.361 -1.019 -8.250 1.00 97.56 197 MET A CA 1
ATOM 1531 C C . MET A 1 197 ? -5.989 -1.611 -9.616 1.00 97.56 197 MET A C 1
ATOM 1533 O O . MET A 1 197 ? -4.881 -1.410 -10.122 1.00 97.56 197 MET A O 1
ATOM 1537 N N . THR A 1 198 ? -6.926 -2.340 -10.230 1.00 97.12 198 THR A N 1
ATOM 1538 C CA . THR A 1 198 ? -6.722 -2.990 -11.533 1.00 97.12 198 THR A CA 1
ATOM 1539 C C . THR A 1 198 ? -6.561 -1.971 -12.659 1.00 97.12 198 THR A C 1
ATOM 1541 O O . THR A 1 198 ? -5.649 -2.107 -13.478 1.00 97.12 198 THR A O 1
ATOM 1544 N N . ALA A 1 199 ? -7.421 -0.951 -12.698 1.00 96.50 199 ALA A N 1
ATOM 1545 C CA . ALA A 1 199 ? -7.407 0.090 -13.718 1.00 96.50 199 ALA A CA 1
ATOM 1546 C C . ALA A 1 199 ? -6.128 0.935 -13.647 1.00 96.50 199 ALA A C 1
ATOM 1548 O O . ALA A 1 199 ? -5.511 1.185 -14.680 1.00 96.50 199 ALA A O 1
ATOM 1549 N N . ALA A 1 200 ? -5.673 1.294 -12.444 1.00 95.75 200 ALA A N 1
ATOM 1550 C CA . ALA A 1 200 ? -4.446 2.060 -12.257 1.00 95.75 200 ALA A CA 1
ATOM 1551 C C . ALA A 1 200 ? -3.217 1.296 -12.772 1.00 95.75 200 ALA A C 1
ATOM 1553 O O . ALA A 1 200 ? -2.415 1.850 -13.525 1.00 95.75 200 ALA A O 1
ATOM 1554 N N . LEU A 1 201 ? -3.104 0.000 -12.441 1.00 94.06 201 LEU A N 1
ATOM 1555 C CA . LEU A 1 201 ? -2.021 -0.855 -12.939 1.00 94.06 201 LEU A CA 1
ATOM 1556 C C . LEU A 1 201 ? -2.103 -1.071 -14.460 1.00 94.06 201 LEU A C 1
ATOM 1558 O O . LEU A 1 201 ? -1.079 -1.163 -15.142 1.00 94.06 201 LEU A O 1
ATOM 1562 N N . GLU A 1 202 ? -3.312 -1.164 -15.010 1.00 93.12 202 GLU A N 1
ATOM 1563 C CA . GLU A 1 202 ? -3.529 -1.231 -16.453 1.00 93.12 202 GLU A CA 1
ATOM 1564 C C . GLU A 1 202 ? -3.046 0.030 -17.167 1.00 93.12 202 GLU A C 1
ATOM 1566 O O . GLU A 1 202 ? -2.278 -0.072 -18.125 1.00 93.12 202 GLU A O 1
ATOM 1571 N N . ASP A 1 203 ? -3.483 1.198 -16.711 1.00 92.56 203 ASP A N 1
ATOM 1572 C CA . ASP A 1 203 ? -3.254 2.447 -17.425 1.00 92.56 203 ASP A CA 1
ATOM 1573 C C . ASP A 1 203 ? -1.792 2.902 -17.308 1.00 92.56 203 ASP A C 1
ATOM 1575 O O . ASP A 1 203 ? -1.201 3.286 -18.320 1.00 92.56 203 ASP A O 1
ATOM 1579 N N . VAL A 1 204 ? -1.129 2.705 -16.158 1.00 89.75 204 VAL A N 1
ATOM 1580 C CA . VAL A 1 204 ? 0.328 2.931 -16.058 1.00 89.75 204 VAL A CA 1
ATOM 1581 C C . VAL A 1 204 ? 1.119 2.013 -17.001 1.00 89.75 204 VAL A C 1
ATOM 1583 O O . VAL A 1 204 ? 2.082 2.448 -17.635 1.00 89.75 204 VAL A O 1
ATOM 1586 N N . SER A 1 205 ? 0.685 0.757 -17.164 1.00 86.19 205 SER A N 1
ATOM 1587 C CA . SER A 1 205 ? 1.342 -0.209 -18.056 1.00 8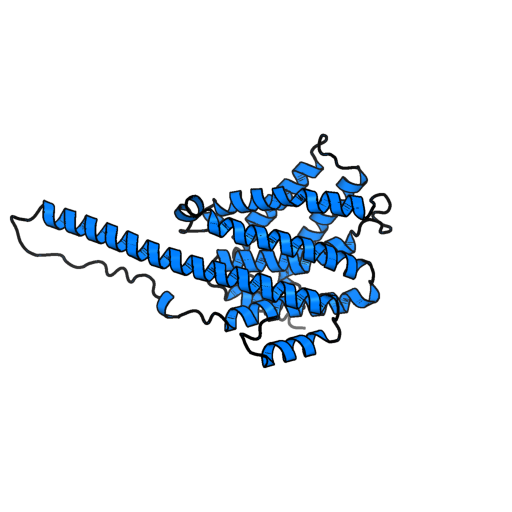6.19 205 SER A CA 1
ATOM 1588 C C . SER A 1 205 ? 1.163 0.128 -19.539 1.00 86.19 205 SER A C 1
ATOM 1590 O O . SER A 1 205 ? 1.963 -0.316 -20.359 1.00 86.19 205 SER A O 1
ATOM 1592 N N . ARG A 1 206 ? 0.123 0.895 -19.896 1.00 85.00 206 ARG A N 1
ATOM 1593 C CA . ARG A 1 206 ? -0.105 1.399 -21.261 1.00 85.00 206 ARG A CA 1
ATOM 1594 C C . ARG A 1 206 ? 0.719 2.649 -21.560 1.00 85.00 206 ARG A C 1
ATOM 1596 O O . ARG A 1 206 ? 1.204 2.787 -22.676 1.00 85.00 206 ARG A O 1
ATOM 1603 N N . ILE A 1 207 ? 0.865 3.543 -20.579 1.00 81.94 207 ILE A N 1
ATOM 1604 C CA . ILE A 1 207 ? 1.603 4.812 -20.725 1.00 81.94 207 ILE A CA 1
ATOM 1605 C C . ILE A 1 207 ? 3.106 4.569 -20.866 1.00 81.94 207 ILE A C 1
ATOM 1607 O O . ILE A 1 207 ? 3.779 5.279 -21.609 1.00 81.94 207 ILE A O 1
ATOM 1611 N N . PHE A 1 208 ? 3.623 3.541 -20.197 1.00 70.12 208 PHE A N 1
ATOM 1612 C CA . PHE A 1 208 ? 4.997 3.083 -20.357 1.00 70.12 208 PHE A CA 1
ATOM 1613 C C . PHE A 1 208 ? 5.030 1.794 -21.192 1.00 70.12 208 PHE A C 1
ATOM 1615 O O . PHE A 1 208 ? 5.203 0.712 -20.620 1.00 70.12 208 PHE A O 1
ATOM 1622 N N . PRO A 1 209 ? 4.874 1.858 -22.534 1.00 62.19 209 PRO A N 1
ATOM 1623 C CA . PRO A 1 209 ? 5.090 0.698 -23.382 1.00 62.19 209 PRO A CA 1
ATOM 1624 C C . PRO A 1 209 ? 6.569 0.331 -23.272 1.00 62.19 209 PRO A C 1
ATOM 1626 O O . PRO A 1 209 ? 7.451 1.004 -23.801 1.00 62.19 209 PRO A O 1
ATOM 1629 N N . TRP A 1 210 ? 6.847 -0.704 -22.487 1.00 62.00 210 TRP A N 1
ATOM 1630 C CA . TRP A 1 210 ? 8.192 -1.193 -22.229 1.00 62.00 210 TRP A CA 1
ATOM 1631 C C . TRP A 1 210 ? 8.932 -1.410 -23.545 1.00 62.00 210 TRP A C 1
ATOM 1633 O O . TRP A 1 210 ? 8.524 -2.255 -24.343 1.00 62.00 210 TRP A O 1
ATOM 1643 N N . ASP A 1 211 ? 10.043 -0.705 -23.756 1.00 50.47 211 ASP A N 1
ATOM 1644 C CA . ASP A 1 211 ? 10.849 -0.939 -24.945 1.00 50.47 211 ASP A CA 1
ATOM 1645 C C . ASP A 1 211 ? 11.388 -2.383 -24.907 1.00 50.47 211 ASP A C 1
ATOM 1647 O O . ASP A 1 211 ? 12.104 -2.802 -23.984 1.00 50.47 211 ASP A O 1
ATOM 1651 N N . ALA A 1 212 ? 10.987 -3.185 -25.895 1.00 44.97 212 ALA A N 1
ATOM 1652 C CA . ALA A 1 212 ? 11.478 -4.543 -26.087 1.00 44.97 212 ALA A CA 1
ATOM 1653 C C . ALA A 1 212 ? 12.992 -4.554 -26.371 1.00 44.97 212 ALA A C 1
ATOM 1655 O O . ALA A 1 212 ? 13.643 -5.577 -26.165 1.00 44.97 212 ALA A O 1
ATOM 1656 N N . SER A 1 213 ? 13.583 -3.421 -26.764 1.00 45.31 213 SER A N 1
ATOM 1657 C CA . SER A 1 213 ? 15.028 -3.281 -26.971 1.00 45.31 213 SER A CA 1
ATOM 1658 C C . SER A 1 213 ? 15.852 -3.441 -25.679 1.00 45.31 213 SER A C 1
ATOM 1660 O O . SER A 1 213 ? 17.007 -3.861 -25.735 1.00 45.31 213 SER A O 1
ATOM 1662 N N . LEU A 1 214 ? 15.249 -3.230 -24.501 1.00 43.31 214 LEU A N 1
ATOM 1663 C CA . LEU A 1 214 ? 15.894 -3.400 -23.189 1.00 43.31 214 LEU A CA 1
ATOM 1664 C C . LEU A 1 214 ? 15.866 -4.859 -22.675 1.00 43.31 214 LEU A C 1
ATOM 1666 O O . LEU A 1 214 ? 16.391 -5.146 -21.595 1.00 43.31 214 LEU A O 1
ATOM 1670 N N . LEU A 1 215 ? 15.248 -5.787 -23.423 1.00 41.31 215 LEU A N 1
ATOM 1671 C CA . LEU A 1 215 ? 15.082 -7.205 -2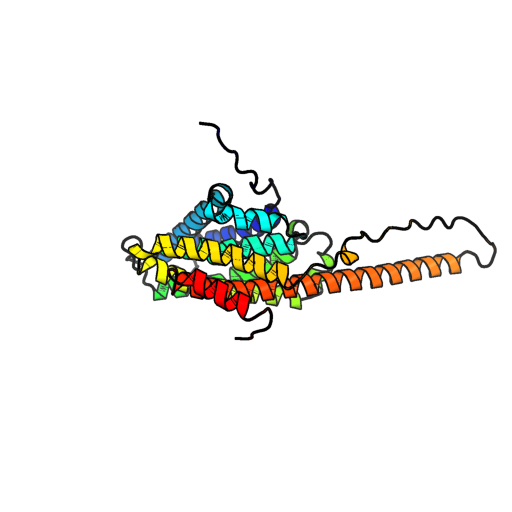3.063 1.00 41.31 215 LEU A CA 1
ATOM 1672 C C . LEU A 1 215 ? 16.204 -8.126 -23.493 1.00 41.31 215 LEU A C 1
ATOM 1674 O O . LEU A 1 215 ? 16.239 -9.270 -23.036 1.00 41.31 215 LEU A O 1
ATOM 1678 N N . ARG A 1 216 ? 17.087 -7.699 -24.391 1.00 37.53 216 ARG A N 1
ATOM 1679 C CA . ARG A 1 216 ? 18.215 -8.567 -24.689 1.00 37.53 216 ARG A CA 1
ATOM 1680 C C . ARG A 1 216 ? 19.071 -8.573 -23.421 1.00 37.53 216 ARG A C 1
ATOM 1682 O O . ARG A 1 216 ? 19.435 -7.485 -22.958 1.00 37.53 216 ARG A O 1
ATOM 1689 N N . PRO A 1 217 ? 19.384 -9.740 -22.814 1.00 37.47 217 PRO A N 1
ATOM 1690 C CA . PRO A 1 217 ? 20.569 -9.780 -21.969 1.00 37.47 217 PRO A CA 1
ATOM 1691 C C . PRO A 1 217 ? 21.685 -9.112 -22.782 1.00 37.47 217 PRO A C 1
ATOM 1693 O O . PRO A 1 217 ? 21.647 -9.225 -24.017 1.00 37.47 217 PRO A O 1
ATOM 1696 N N . PRO A 1 218 ? 22.647 -8.394 -22.167 1.00 42.81 218 PRO A N 1
ATOM 1697 C CA . PRO A 1 218 ? 23.875 -8.138 -22.896 1.00 42.81 218 PRO A CA 1
ATOM 1698 C C . PRO A 1 218 ? 24.254 -9.507 -23.438 1.00 42.81 218 PRO A C 1
ATOM 1700 O O . PRO A 1 218 ? 24.405 -10.456 -22.664 1.00 42.81 218 PRO A O 1
ATOM 1703 N N . VAL A 1 219 ? 24.220 -9.663 -24.764 1.00 41.72 219 VAL A N 1
ATOM 1704 C CA . VAL A 1 219 ? 24.793 -10.846 -25.369 1.00 41.72 219 VAL A CA 1
ATOM 1705 C C . VAL A 1 219 ? 26.209 -10.709 -24.865 1.00 41.72 219 VAL A C 1
ATOM 1707 O O . VAL A 1 219 ? 26.915 -9.779 -25.259 1.00 41.72 219 VAL A O 1
ATOM 1710 N N . PHE A 1 220 ? 26.575 -11.519 -23.873 1.00 42.81 220 PHE A N 1
ATOM 1711 C CA . PHE A 1 220 ? 27.960 -11.787 -23.597 1.00 42.81 220 PHE A CA 1
ATOM 1712 C C . PHE A 1 220 ? 28.401 -12.447 -24.894 1.00 42.81 220 PHE A C 1
ATOM 1714 O O . PHE A 1 220 ? 28.347 -13.662 -25.050 1.00 42.81 220 PHE A O 1
ATOM 1721 N N . ALA A 1 221 ? 28.726 -11.614 -25.882 1.00 38.34 221 ALA A N 1
ATOM 1722 C CA . ALA A 1 221 ? 29.650 -11.954 -26.919 1.00 38.34 221 ALA A CA 1
ATOM 1723 C C . ALA A 1 221 ? 30.904 -12.240 -26.112 1.00 38.34 221 ALA A C 1
ATOM 1725 O O . ALA A 1 221 ? 31.652 -11.331 -25.764 1.00 38.34 221 ALA A O 1
ATOM 1726 N N . ALA A 1 222 ? 31.028 -13.491 -25.668 1.00 37.44 222 ALA A N 1
ATOM 1727 C CA . ALA A 1 222 ? 32.294 -14.037 -25.262 1.00 37.44 222 ALA A CA 1
ATOM 1728 C C . ALA A 1 222 ? 33.235 -13.641 -26.398 1.00 37.44 222 ALA A C 1
ATOM 1730 O O . ALA A 1 222 ? 32.964 -14.021 -27.544 1.00 37.44 222 ALA A O 1
ATOM 1731 N N . PRO A 1 223 ? 34.247 -12.793 -26.158 1.00 43.25 223 PRO A N 1
ATOM 1732 C CA . PRO A 1 223 ? 35.177 -12.487 -27.213 1.00 43.25 223 PRO A CA 1
ATOM 1733 C C . PRO A 1 223 ? 35.995 -13.759 -27.435 1.00 43.25 223 PRO A C 1
ATOM 1735 O O . PRO A 1 223 ? 37.000 -14.006 -26.776 1.00 43.25 223 PRO A O 1
ATOM 1738 N N . LEU A 1 224 ? 35.537 -14.579 -28.380 1.00 41.97 224 LEU A N 1
ATOM 1739 C CA . LEU A 1 224 ? 36.391 -15.412 -29.211 1.00 41.97 224 LEU A CA 1
ATOM 1740 C C . LEU A 1 224 ? 37.279 -14.456 -30.015 1.00 41.97 224 LEU A C 1
ATOM 1742 O O . LEU A 1 224 ? 37.025 -14.161 -31.175 1.00 41.97 224 LEU A O 1
ATOM 1746 N N . VAL A 1 225 ? 38.302 -13.918 -29.358 1.00 40.38 225 VAL A N 1
ATOM 1747 C CA . VAL A 1 225 ? 39.455 -13.303 -30.014 1.00 40.38 225 VAL A CA 1
ATOM 1748 C C . VAL A 1 225 ? 40.681 -13.932 -29.375 1.00 40.38 225 VAL A C 1
ATOM 1750 O O . VAL A 1 225 ? 41.408 -13.330 -28.590 1.00 40.38 225 VAL A O 1
ATOM 1753 N N . VAL A 1 226 ? 40.852 -15.218 -29.667 1.00 42.69 226 VAL A N 1
ATOM 1754 C CA . VAL A 1 226 ? 42.133 -15.892 -29.505 1.00 42.69 226 VAL A CA 1
ATOM 1755 C C . VAL A 1 226 ? 42.887 -15.693 -30.817 1.00 42.69 226 VAL A C 1
ATOM 1757 O O . VAL A 1 226 ? 42.385 -16.059 -31.878 1.00 42.69 226 VAL A O 1
ATOM 1760 N N . SER A 1 227 ? 44.115 -15.181 -30.696 1.00 45.94 227 SER A N 1
ATOM 1761 C CA . SER A 1 227 ? 45.181 -15.065 -31.710 1.00 45.94 227 SER A CA 1
ATOM 1762 C C . SER A 1 227 ? 45.210 -13.771 -32.537 1.00 45.94 227 SER A C 1
ATOM 1764 O O . SER A 1 227 ? 44.489 -13.639 -33.518 1.00 45.94 227 SER A O 1
ATOM 1766 N N . ALA A 1 228 ? 46.142 -12.858 -32.233 1.00 38.53 228 ALA A N 1
ATOM 1767 C CA . ALA A 1 228 ? 47.434 -12.812 -32.935 1.00 38.53 228 ALA A CA 1
ATOM 1768 C C . ALA A 1 228 ? 48.316 -11.615 -32.494 1.00 38.53 228 ALA A C 1
ATOM 1770 O O . ALA A 1 228 ? 47.832 -10.510 -32.276 1.00 38.53 228 ALA A O 1
ATOM 1771 N N . PHE A 1 229 ? 49.625 -11.880 -32.487 1.00 38.31 229 PHE A N 1
ATOM 1772 C CA . PHE A 1 229 ? 50.786 -10.978 -32.532 1.00 38.31 229 PHE A CA 1
ATOM 1773 C C . PHE A 1 229 ? 51.530 -10.564 -31.251 1.00 38.31 229 PHE A C 1
ATOM 1775 O O . PHE A 1 229 ? 51.003 -10.034 -30.276 1.00 38.31 229 PHE A O 1
ATOM 1782 N N . SER A 1 230 ? 52.832 -10.843 -31.337 1.00 50.47 230 SER A N 1
ATOM 1783 C CA . SER A 1 230 ? 53.848 -10.893 -30.296 1.00 50.47 230 SER A CA 1
ATOM 1784 C C . SER A 1 230 ? 54.639 -9.585 -30.156 1.00 50.47 230 SER A C 1
ATOM 1786 O O . SER A 1 230 ? 54.755 -8.794 -31.085 1.00 50.47 230 SER A O 1
ATOM 1788 N N . LEU A 1 231 ? 55.252 -9.446 -28.977 1.00 41.69 231 LEU A N 1
ATOM 1789 C CA . LEU A 1 231 ? 56.318 -8.523 -28.552 1.00 41.69 231 LEU A CA 1
ATOM 1790 C C . LEU A 1 231 ? 56.020 -7.038 -28.258 1.00 41.69 231 LEU A C 1
ATOM 1792 O O . LEU A 1 231 ? 56.853 -6.393 -27.631 1.00 41.69 231 LEU A O 1
ATOM 1796 N N . LEU A 1 232 ? 54.802 -6.548 -28.497 1.00 45.78 232 LEU A N 1
ATOM 1797 C CA . LEU A 1 232 ? 54.202 -5.385 -27.793 1.00 45.78 232 LEU A CA 1
ATOM 1798 C C . LEU A 1 232 ? 53.103 -5.858 -26.808 1.00 45.78 232 LEU A C 1
ATOM 1800 O O . LEU A 1 232 ? 52.121 -5.176 -26.517 1.00 45.78 232 LEU A O 1
ATOM 1804 N N . ALA A 1 233 ? 53.267 -7.098 -26.335 1.00 50.84 233 ALA A N 1
ATOM 1805 C CA . ALA A 1 233 ? 52.183 -8.064 -26.155 1.00 50.84 233 ALA A CA 1
ATOM 1806 C C . ALA A 1 233 ? 51.785 -8.377 -24.701 1.00 50.84 233 ALA A C 1
ATOM 1808 O O . ALA A 1 233 ? 50.998 -9.290 -24.484 1.00 50.84 233 ALA A O 1
ATOM 1809 N N . VAL A 1 234 ? 52.282 -7.640 -23.701 1.00 54.56 234 VAL A N 1
ATOM 1810 C CA . VAL A 1 234 ? 51.890 -7.874 -22.291 1.00 54.56 234 VAL A CA 1
ATOM 1811 C C . VAL A 1 234 ? 51.049 -6.727 -21.731 1.00 54.56 234 VAL A C 1
ATOM 1813 O O . VAL A 1 234 ? 50.018 -6.978 -21.119 1.00 54.56 234 VAL A O 1
ATOM 1816 N N . LEU A 1 235 ? 51.404 -5.465 -21.995 1.00 52.84 235 LEU A N 1
ATOM 1817 C CA . LEU A 1 235 ? 50.676 -4.317 -21.432 1.00 52.84 235 LEU A CA 1
ATOM 1818 C C . LEU A 1 235 ? 49.439 -3.909 -22.239 1.00 52.84 235 LEU A C 1
ATOM 1820 O O . LEU A 1 235 ? 48.404 -3.631 -21.644 1.00 52.84 235 LEU A O 1
ATOM 1824 N N . MET A 1 236 ? 49.502 -3.911 -23.573 1.00 56.00 236 MET A N 1
ATOM 1825 C CA . MET A 1 236 ? 48.356 -3.556 -24.423 1.00 56.00 236 MET A CA 1
ATOM 1826 C C . MET A 1 236 ? 47.123 -4.456 -24.226 1.00 56.00 236 MET A C 1
ATOM 1828 O O . MET A 1 236 ? 46.037 -3.901 -24.075 1.00 56.00 236 MET A O 1
ATOM 1832 N N . PRO A 1 237 ? 47.223 -5.800 -24.155 1.00 58.78 237 PRO A N 1
ATOM 1833 C CA . PRO A 1 237 ? 46.052 -6.629 -23.870 1.00 58.78 237 PRO A CA 1
ATOM 1834 C C . PRO A 1 237 ? 45.517 -6.417 -22.449 1.00 58.78 237 PRO A C 1
ATOM 1836 O O . PRO A 1 237 ? 44.304 -6.416 -22.266 1.00 58.78 237 PRO A O 1
ATOM 1839 N N . ILE A 1 238 ? 46.375 -6.152 -21.455 1.00 63.38 238 ILE A N 1
ATOM 1840 C CA . ILE A 1 238 ? 45.928 -5.812 -20.094 1.00 63.38 238 ILE A CA 1
ATOM 1841 C C . ILE A 1 238 ? 45.182 -4.473 -20.092 1.00 63.38 238 ILE A C 1
ATOM 1843 O O . ILE A 1 238 ? 44.075 -4.396 -19.567 1.00 63.38 238 ILE A O 1
ATOM 1847 N N . LEU A 1 239 ? 45.734 -3.432 -20.721 1.00 69.31 239 LEU A N 1
ATOM 1848 C CA . LEU A 1 239 ? 45.086 -2.123 -20.837 1.00 69.31 239 LEU A CA 1
ATOM 1849 C C . LEU A 1 239 ? 43.776 -2.204 -21.625 1.00 69.31 239 LEU A C 1
ATOM 1851 O O . LEU A 1 239 ? 42.811 -1.544 -21.255 1.00 69.31 239 LEU A O 1
ATOM 1855 N N . LEU A 1 240 ? 43.705 -3.042 -22.662 1.00 70.62 240 LEU A N 1
ATOM 1856 C CA . LEU A 1 240 ? 42.495 -3.243 -23.457 1.00 70.62 240 LEU A CA 1
ATOM 1857 C C . LEU A 1 240 ? 41.432 -4.034 -22.685 1.00 70.62 240 LEU A C 1
ATOM 1859 O O . LEU A 1 240 ? 40.259 -3.683 -22.755 1.00 70.62 240 LEU A O 1
ATOM 1863 N N . VAL A 1 241 ? 41.822 -5.028 -21.880 1.00 69.12 241 VAL A N 1
ATOM 1864 C CA . VAL A 1 241 ? 40.916 -5.722 -20.951 1.00 69.12 241 VAL A CA 1
ATOM 1865 C C . VAL A 1 241 ? 40.430 -4.775 -19.856 1.00 69.12 241 VAL A C 1
ATOM 1867 O O . VAL A 1 241 ? 39.238 -4.766 -19.567 1.00 69.12 241 VAL A O 1
ATOM 1870 N N . VAL A 1 242 ? 41.297 -3.940 -19.276 1.00 65.75 242 VAL A N 1
ATOM 1871 C CA . VAL A 1 242 ? 40.909 -2.936 -18.271 1.00 65.75 242 VAL A CA 1
ATOM 1872 C C . VAL A 1 242 ? 39.976 -1.894 -18.882 1.00 65.75 242 VAL A C 1
ATOM 1874 O O . VAL A 1 242 ? 38.929 -1.618 -18.305 1.00 65.75 242 VAL A O 1
ATOM 1877 N N . ALA A 1 243 ? 40.292 -1.362 -20.063 1.00 68.62 243 ALA A N 1
ATOM 1878 C CA . ALA A 1 243 ? 39.454 -0.396 -20.766 1.00 68.62 243 ALA A CA 1
ATOM 1879 C C . ALA A 1 243 ? 38.112 -1.008 -21.188 1.00 68.62 243 ALA A C 1
ATOM 1881 O O . ALA A 1 243 ? 37.077 -0.372 -21.013 1.00 68.62 243 ALA A O 1
ATOM 1882 N N . LEU A 1 244 ? 38.096 -2.255 -21.672 1.00 69.44 244 LEU A N 1
ATOM 1883 C CA . LEU A 1 244 ? 36.869 -2.981 -21.997 1.00 69.44 244 LEU A CA 1
ATOM 1884 C C . LEU A 1 244 ? 36.047 -3.265 -20.739 1.00 69.44 244 LEU A C 1
ATOM 1886 O O . LEU A 1 244 ? 34.839 -3.070 -20.750 1.00 69.44 244 LEU A O 1
ATOM 1890 N N . THR A 1 245 ? 36.684 -3.667 -19.640 1.00 62.25 245 THR A N 1
ATOM 1891 C CA . THR A 1 245 ? 36.017 -3.894 -18.352 1.00 62.25 245 THR A CA 1
ATOM 1892 C C . THR A 1 245 ? 35.436 -2.593 -17.811 1.00 62.25 245 THR A C 1
ATOM 1894 O O . THR A 1 245 ? 34.280 -2.573 -17.401 1.00 62.25 245 THR A O 1
ATOM 1897 N N . ALA A 1 246 ? 36.185 -1.490 -17.874 1.00 65.06 246 ALA A N 1
ATOM 1898 C CA . ALA A 1 246 ? 35.724 -0.164 -17.479 1.00 65.06 246 ALA A CA 1
ATOM 1899 C C . ALA A 1 246 ? 34.586 0.335 -18.382 1.00 65.06 246 ALA A C 1
ATOM 1901 O O . ALA A 1 246 ? 33.593 0.856 -17.883 1.00 65.06 246 ALA A O 1
ATOM 1902 N N . TYR A 1 247 ? 34.681 0.122 -19.697 1.00 72.31 247 TYR A N 1
ATOM 1903 C CA . TYR A 1 247 ? 33.637 0.468 -20.660 1.00 72.31 247 TYR A CA 1
ATOM 1904 C C . TYR A 1 247 ? 32.368 -0.364 -20.452 1.00 72.31 247 TYR A C 1
ATOM 1906 O O . TYR A 1 247 ? 31.272 0.190 -20.433 1.00 72.31 247 TYR A O 1
ATOM 1914 N N . LEU A 1 248 ? 32.494 -1.678 -20.249 1.00 68.62 248 LEU A N 1
ATOM 1915 C CA . LEU A 1 248 ? 31.372 -2.561 -19.938 1.00 68.62 248 LEU A CA 1
ATOM 1916 C C . LEU A 1 248 ? 30.758 -2.202 -18.586 1.00 68.62 248 LEU A C 1
ATOM 1918 O O . LEU A 1 248 ? 29.540 -2.110 -18.498 1.00 68.62 248 LEU A O 1
ATOM 1922 N N . ALA A 1 249 ? 31.563 -1.921 -17.560 1.00 65.19 249 ALA A N 1
ATOM 1923 C CA . ALA A 1 249 ? 31.080 -1.452 -16.264 1.00 65.19 249 ALA A CA 1
ATOM 1924 C C . ALA A 1 249 ? 30.340 -0.111 -16.389 1.00 65.19 249 ALA A C 1
ATOM 1926 O O . ALA A 1 249 ? 29.250 0.037 -15.839 1.00 65.19 249 ALA A O 1
ATOM 1927 N N . TYR A 1 250 ? 30.871 0.837 -17.167 1.00 72.06 250 TYR A N 1
ATOM 1928 C CA . TYR A 1 250 ? 30.226 2.119 -17.451 1.00 72.06 250 TYR A CA 1
ATOM 1929 C C . TYR A 1 250 ? 28.911 1.940 -18.220 1.00 72.06 250 TYR A C 1
ATOM 1931 O O . TYR A 1 250 ? 27.883 2.493 -17.831 1.00 72.06 250 TYR A O 1
ATOM 1939 N N . ARG A 1 251 ? 28.910 1.134 -19.286 1.00 74.19 251 ARG A N 1
ATOM 1940 C CA . ARG A 1 251 ? 27.729 0.880 -20.119 1.00 74.19 251 ARG A CA 1
ATOM 1941 C C . ARG A 1 251 ? 26.645 0.133 -19.346 1.00 74.19 251 ARG A C 1
ATOM 1943 O O . ARG A 1 251 ? 25.500 0.575 -19.345 1.00 74.19 251 ARG A O 1
ATOM 1950 N N . LEU A 1 252 ? 27.001 -0.951 -18.655 1.00 72.50 252 LEU A N 1
ATOM 1951 C CA . LEU A 1 252 ? 26.083 -1.702 -17.796 1.00 72.50 252 LEU A CA 1
ATOM 1952 C C . LEU A 1 252 ? 25.566 -0.819 -16.657 1.00 72.50 252 LEU A C 1
ATOM 1954 O O . LEU A 1 252 ? 24.376 -0.852 -16.362 1.00 72.50 252 LEU A O 1
ATOM 1958 N N . GLY A 1 253 ? 26.425 0.014 -16.063 1.00 72.19 253 GLY A N 1
ATOM 1959 C CA . GLY A 1 253 ? 26.036 0.995 -15.053 1.00 72.19 253 GLY A CA 1
ATOM 1960 C C . GLY A 1 253 ? 25.020 2.007 -15.585 1.00 72.19 253 GLY A C 1
ATOM 1961 O O . GLY A 1 253 ? 24.001 2.247 -14.940 1.00 72.19 253 GLY A O 1
ATOM 1962 N N . ARG A 1 254 ? 25.235 2.541 -16.794 1.00 74.62 254 ARG A N 1
ATOM 1963 C CA . ARG A 1 254 ? 24.313 3.473 -17.460 1.00 74.62 254 ARG A CA 1
ATOM 1964 C C . ARG A 1 254 ? 22.977 2.815 -17.809 1.00 74.62 254 ARG A C 1
ATOM 1966 O O . ARG A 1 254 ? 21.932 3.397 -17.533 1.00 74.62 254 ARG A O 1
ATOM 1973 N N . GLU A 1 255 ? 22.991 1.609 -18.375 1.00 75.62 255 GLU A N 1
ATOM 1974 C CA . GLU A 1 255 ? 21.769 0.855 -18.690 1.00 75.62 255 GLU A CA 1
ATOM 1975 C C . GLU A 1 255 ? 20.982 0.502 -17.418 1.00 75.62 255 GLU A C 1
ATOM 1977 O O . GLU A 1 255 ? 19.759 0.635 -17.388 1.00 75.62 255 GLU A O 1
ATOM 1982 N N . GLN A 1 256 ? 21.662 0.107 -16.338 1.00 73.31 256 GLN A N 1
ATOM 1983 C CA . GLN A 1 256 ? 21.024 -0.151 -15.046 1.00 73.31 256 GLN A CA 1
ATOM 1984 C C . GLN A 1 256 ? 20.451 1.121 -14.416 1.00 73.31 256 GLN A C 1
ATOM 1986 O O . GLN A 1 256 ? 19.334 1.084 -13.903 1.00 73.31 256 GLN A O 1
ATOM 1991 N N . ALA A 1 257 ? 21.178 2.241 -14.460 1.00 71.19 257 ALA A N 1
ATOM 1992 C CA . ALA A 1 257 ? 20.688 3.526 -13.969 1.00 71.19 257 ALA A CA 1
ATOM 1993 C C . ALA A 1 257 ? 19.438 3.977 -14.740 1.00 71.19 257 ALA A C 1
ATOM 1995 O O . ALA A 1 257 ? 18.457 4.395 -14.130 1.00 71.19 257 ALA A O 1
ATOM 1996 N N . TRP A 1 258 ? 19.437 3.809 -16.067 1.00 76.75 258 TRP A N 1
ATOM 1997 C CA . TRP A 1 258 ? 18.285 4.117 -16.912 1.00 76.75 258 TRP A CA 1
ATOM 1998 C C . TRP A 1 258 ? 17.071 3.238 -16.596 1.00 76.75 258 TRP A C 1
ATOM 2000 O O . TRP A 1 258 ? 15.979 3.758 -16.384 1.00 76.75 258 TRP A O 1
ATOM 2010 N N . ARG A 1 259 ? 17.256 1.915 -16.476 1.00 77.31 259 ARG A N 1
ATOM 2011 C CA . ARG A 1 259 ? 16.173 0.992 -16.087 1.00 77.31 259 ARG A CA 1
ATOM 2012 C C . ARG A 1 259 ? 15.549 1.384 -14.752 1.00 77.31 259 ARG A C 1
ATOM 2014 O O . ARG A 1 259 ? 14.334 1.373 -14.619 1.00 77.31 259 ARG A O 1
ATOM 2021 N N . ARG A 1 260 ? 16.367 1.762 -13.775 1.00 74.00 260 ARG A N 1
ATOM 2022 C CA . ARG A 1 260 ? 15.884 2.191 -12.460 1.00 74.00 260 ARG A CA 1
ATOM 2023 C C . ARG A 1 260 ? 15.140 3.515 -12.493 1.00 74.00 260 ARG A C 1
ATOM 2025 O O . ARG A 1 260 ? 14.153 3.665 -11.783 1.00 74.00 260 ARG A O 1
ATOM 2032 N N . LEU A 1 261 ? 15.591 4.461 -13.317 1.00 77.75 261 LEU A N 1
ATOM 2033 C CA . LEU A 1 261 ? 14.848 5.694 -13.550 1.00 77.75 261 LEU A CA 1
ATOM 2034 C C . LEU A 1 261 ? 13.459 5.374 -14.117 1.00 77.75 261 LEU A C 1
ATOM 2036 O O . LEU A 1 261 ? 12.471 5.898 -13.614 1.00 77.75 261 LEU A O 1
ATOM 2040 N N . GLN A 1 262 ? 13.376 4.464 -15.092 1.00 81.44 262 GLN A N 1
ATOM 2041 C CA . GLN A 1 262 ? 12.101 4.004 -15.650 1.00 81.44 262 GLN A CA 1
ATOM 2042 C C . GLN A 1 262 ? 11.230 3.287 -14.605 1.00 81.44 262 GLN A C 1
ATOM 2044 O O . GLN A 1 262 ? 10.032 3.539 -14.539 1.00 81.44 262 GLN A O 1
ATOM 2049 N N . GLU A 1 263 ? 11.808 2.434 -13.751 1.00 81.50 263 GLU A N 1
ATOM 2050 C CA . GLU A 1 263 ? 11.082 1.810 -12.634 1.00 81.50 263 GLU A CA 1
ATOM 2051 C C . GLU A 1 263 ? 10.557 2.857 -11.644 1.00 81.50 263 GLU A C 1
ATOM 2053 O O . GLU A 1 263 ? 9.407 2.779 -11.220 1.00 81.50 263 GLU A O 1
ATOM 2058 N N . GLY A 1 264 ? 11.377 3.850 -11.292 1.00 78.81 264 GLY A N 1
ATOM 2059 C CA . GLY A 1 264 ? 10.992 4.956 -10.419 1.00 78.81 264 GLY A CA 1
ATOM 2060 C C . GLY A 1 264 ? 9.849 5.784 -11.001 1.00 78.81 264 GLY A C 1
ATOM 2061 O O . GLY A 1 264 ? 8.874 6.055 -10.305 1.00 78.81 264 GLY A O 1
ATOM 2062 N N . GLN A 1 265 ? 9.931 6.123 -12.289 1.00 82.38 265 GLN A N 1
ATOM 2063 C CA . GLN A 1 265 ? 8.871 6.824 -13.016 1.00 82.38 265 GLN A CA 1
ATOM 2064 C C . GLN A 1 265 ? 7.584 5.999 -13.082 1.00 82.38 265 GLN A C 1
ATOM 2066 O O . GLN A 1 265 ? 6.507 6.540 -12.842 1.00 82.38 265 GLN A O 1
ATOM 2071 N N . PHE A 1 266 ? 7.690 4.693 -13.342 1.00 86.06 266 PHE A N 1
ATOM 2072 C CA . PHE A 1 266 ? 6.546 3.787 -13.314 1.00 86.06 266 PHE A CA 1
ATOM 2073 C C . PHE A 1 266 ? 5.885 3.779 -11.935 1.00 86.06 266 PHE A C 1
ATOM 2075 O O . PHE A 1 266 ? 4.676 3.947 -11.844 1.00 86.06 266 PHE A O 1
ATOM 2082 N N . MET A 1 267 ? 6.659 3.598 -10.859 1.00 85.31 267 MET A N 1
ATOM 2083 C CA . MET A 1 267 ? 6.120 3.549 -9.496 1.00 85.31 267 MET A CA 1
ATOM 2084 C C . MET A 1 267 ? 5.462 4.875 -9.107 1.00 85.31 267 MET A C 1
ATOM 2086 O O . MET A 1 267 ? 4.358 4.866 -8.573 1.00 85.31 267 MET A O 1
ATOM 2090 N N . ALA A 1 268 ? 6.092 6.006 -9.435 1.00 84.06 268 ALA A N 1
ATOM 2091 C CA . ALA A 1 268 ? 5.530 7.326 -9.171 1.00 84.06 268 ALA A CA 1
ATOM 2092 C C . ALA A 1 268 ? 4.228 7.568 -9.950 1.00 84.06 268 ALA A C 1
ATOM 2094 O O . ALA A 1 268 ? 3.246 8.025 -9.369 1.00 84.06 268 ALA A O 1
ATOM 2095 N N . LEU A 1 269 ? 4.191 7.219 -11.241 1.00 86.69 269 LEU A N 1
ATOM 2096 C CA . LEU A 1 269 ? 2.974 7.350 -12.039 1.00 86.69 269 LEU A CA 1
ATOM 2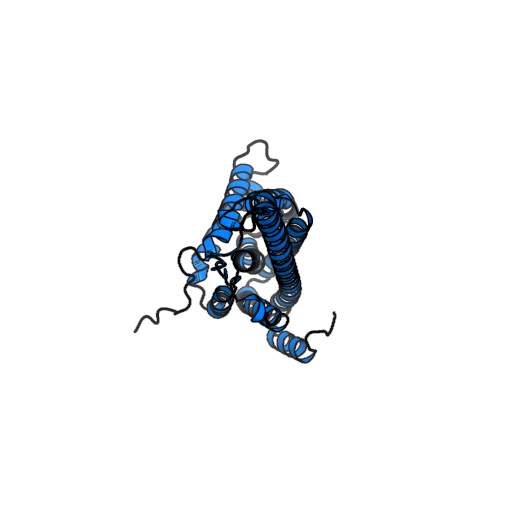097 C C . LEU A 1 269 ? 1.879 6.398 -11.547 1.00 86.69 269 LEU A C 1
ATOM 2099 O O . LEU A 1 269 ? 0.720 6.795 -11.464 1.00 86.69 269 LEU A O 1
ATOM 2103 N N . PHE A 1 270 ? 2.238 5.163 -11.189 1.00 89.94 270 PHE A N 1
ATOM 2104 C CA . PHE A 1 270 ? 1.290 4.199 -10.646 1.00 89.94 270 PHE A CA 1
ATOM 2105 C C . PHE A 1 270 ? 0.679 4.715 -9.341 1.00 89.94 270 PHE A C 1
ATOM 2107 O O . PHE A 1 270 ? -0.539 4.712 -9.220 1.00 89.94 270 PHE A O 1
ATOM 2114 N N . ALA A 1 271 ? 1.489 5.217 -8.406 1.00 89.00 271 ALA A N 1
ATOM 2115 C CA . ALA A 1 271 ? 0.994 5.793 -7.158 1.00 89.00 271 ALA A CA 1
ATOM 2116 C C . ALA A 1 271 ? 0.049 6.981 -7.398 1.00 89.00 271 ALA A C 1
ATOM 2118 O O . ALA A 1 271 ? -1.019 7.033 -6.796 1.00 89.00 271 ALA A O 1
ATOM 2119 N N . ALA A 1 272 ? 0.402 7.890 -8.314 1.00 89.88 272 ALA A N 1
ATOM 2120 C CA . ALA A 1 272 ? -0.420 9.055 -8.634 1.00 89.88 272 ALA A CA 1
ATOM 2121 C C . ALA A 1 272 ? -1.779 8.670 -9.250 1.00 89.88 272 ALA A C 1
ATOM 2123 O O . ALA A 1 272 ? -2.816 9.136 -8.783 1.00 89.88 272 ALA A O 1
ATOM 2124 N N . ILE A 1 273 ? -1.787 7.791 -10.262 1.00 92.88 273 ILE A N 1
ATOM 2125 C CA . ILE A 1 273 ? -3.032 7.292 -10.877 1.00 92.88 273 ILE A CA 1
ATOM 2126 C C . ILE A 1 273 ? -3.852 6.512 -9.849 1.00 92.88 273 ILE A C 1
ATOM 2128 O O . ILE A 1 273 ? -5.071 6.643 -9.795 1.00 92.88 273 ILE A O 1
ATOM 2132 N N . LEU A 1 274 ? -3.189 5.698 -9.026 1.00 95.00 274 LEU A N 1
ATOM 2133 C CA . LEU A 1 274 ? -3.867 4.912 -8.011 1.00 95.00 274 LEU A CA 1
ATOM 2134 C C . LEU A 1 274 ? -4.550 5.806 -6.980 1.00 95.00 274 LEU A C 1
ATOM 2136 O O . LEU A 1 274 ? -5.702 5.559 -6.658 1.00 95.00 274 LEU A O 1
ATOM 2140 N N . GLN A 1 275 ? -3.875 6.843 -6.488 1.00 94.00 275 GLN A N 1
ATOM 2141 C CA . GLN A 1 275 ? -4.457 7.787 -5.539 1.00 94.00 275 GLN A CA 1
ATOM 2142 C C . GLN A 1 275 ? -5.714 8.461 -6.113 1.00 94.00 275 GLN A C 1
ATOM 2144 O O . GLN A 1 275 ? -6.742 8.478 -5.443 1.00 94.00 275 GLN A O 1
ATOM 2149 N N . ASP A 1 276 ? -5.644 8.950 -7.355 1.00 94.75 276 ASP A N 1
ATOM 2150 C CA . ASP A 1 276 ? -6.767 9.552 -8.091 1.00 94.75 276 ASP A CA 1
ATOM 2151 C C . ASP A 1 276 ? -7.950 8.567 -8.206 1.00 94.75 276 ASP A C 1
ATOM 2153 O O . ASP A 1 276 ? -9.079 8.862 -7.810 1.00 94.75 276 ASP A O 1
ATOM 2157 N N . TYR A 1 277 ? -7.677 7.332 -8.640 1.00 97.38 277 TYR A N 1
ATOM 2158 C CA . TYR A 1 277 ? -8.718 6.319 -8.839 1.00 97.38 277 TYR A CA 1
ATOM 2159 C C . TYR A 1 277 ? -9.321 5.831 -7.524 1.00 97.38 277 TYR A C 1
ATOM 2161 O O . TYR A 1 277 ? -10.521 5.582 -7.459 1.00 97.38 277 TYR A O 1
ATOM 2169 N N . MET A 1 278 ? -8.508 5.685 -6.480 1.00 97.75 278 MET A N 1
ATOM 2170 C CA . MET A 1 278 ? -8.968 5.266 -5.159 1.00 97.75 278 MET A CA 1
ATOM 2171 C C . MET A 1 278 ? -9.857 6.325 -4.516 1.00 97.75 278 MET A C 1
ATOM 2173 O O . MET A 1 278 ? -10.887 5.980 -3.943 1.00 97.75 278 MET A O 1
ATOM 2177 N N . GLU A 1 279 ? -9.506 7.604 -4.651 1.00 96.88 279 GLU A N 1
ATOM 2178 C CA . GLU A 1 279 ? -10.333 8.702 -4.152 1.00 96.88 279 GLU A CA 1
ATOM 2179 C C . GLU A 1 279 ? -11.706 8.718 -4.841 1.00 96.88 279 GLU A C 1
ATOM 2181 O O . GLU A 1 279 ? -12.734 8.778 -4.162 1.00 96.88 279 GLU A O 1
ATOM 2186 N N . ALA A 1 280 ? -11.740 8.574 -6.171 1.00 97.69 280 ALA A N 1
ATOM 2187 C CA . ALA A 1 280 ? -12.989 8.478 -6.927 1.00 97.69 280 ALA A CA 1
ATOM 2188 C C . ALA A 1 280 ? -13.800 7.225 -6.548 1.00 97.69 280 ALA A C 1
ATOM 2190 O O . ALA A 1 280 ? -14.996 7.318 -6.287 1.00 97.69 280 ALA A O 1
ATOM 2191 N N . ALA A 1 281 ? -13.154 6.061 -6.444 1.00 98.12 281 ALA A N 1
ATOM 2192 C CA . ALA A 1 281 ? -13.812 4.805 -6.086 1.00 98.12 281 ALA A CA 1
ATOM 2193 C C . ALA A 1 281 ? -14.417 4.815 -4.675 1.00 98.12 281 ALA A C 1
ATOM 2195 O O . ALA A 1 281 ? -15.440 4.179 -4.432 1.00 98.12 281 ALA A O 1
ATOM 2196 N N . VAL A 1 282 ? -13.792 5.517 -3.729 1.00 98.06 282 VAL A N 1
ATOM 2197 C CA . VAL A 1 282 ? -14.285 5.611 -2.352 1.00 98.06 282 VAL A CA 1
ATOM 2198 C C . VAL A 1 282 ? -15.385 6.665 -2.227 1.00 98.06 282 VAL A C 1
ATOM 2200 O O . VAL A 1 282 ? -16.377 6.429 -1.530 1.00 98.06 282 VAL A O 1
ATOM 2203 N N . ASN A 1 283 ? -15.244 7.822 -2.874 1.00 98.06 283 ASN A N 1
ATOM 2204 C CA . ASN A 1 283 ? -16.210 8.911 -2.727 1.00 98.06 283 ASN A CA 1
ATOM 2205 C C . ASN A 1 283 ? -17.444 8.751 -3.615 1.00 98.06 283 ASN A C 1
ATOM 2207 O O . ASN A 1 283 ? -18.539 9.076 -3.157 1.00 98.06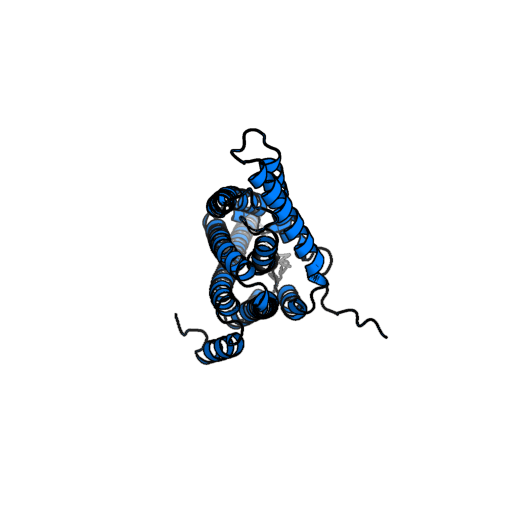 283 ASN A O 1
ATOM 2211 N N . GLU A 1 284 ? -17.277 8.213 -4.821 1.00 97.62 284 GLU A N 1
ATOM 2212 C CA . GLU A 1 284 ? -18.322 8.096 -5.841 1.00 97.62 284 GLU A CA 1
ATOM 2213 C C . GLU A 1 284 ? -18.348 6.679 -6.458 1.00 97.62 284 GLU A C 1
ATOM 2215 O O . GLU A 1 284 ? -18.156 6.496 -7.667 1.00 97.62 284 GLU A O 1
ATOM 2220 N N . PRO A 1 285 ? -18.548 5.626 -5.640 1.00 97.88 285 PRO A N 1
ATOM 2221 C CA . PRO A 1 285 ? -18.453 4.244 -6.107 1.00 97.88 285 PRO A CA 1
ATOM 2222 C C . PRO A 1 285 ? -19.476 3.892 -7.203 1.00 97.88 285 PRO A C 1
ATOM 2224 O O . PRO A 1 285 ? -19.211 3.016 -8.025 1.00 97.88 285 PRO A O 1
ATOM 2227 N N . GLU A 1 286 ? -20.628 4.567 -7.251 1.00 98.19 286 GLU A N 1
ATOM 2228 C CA . GLU A 1 286 ? -21.691 4.355 -8.241 1.00 98.19 286 GLU A CA 1
ATOM 2229 C C . GLU A 1 286 ? -21.316 4.867 -9.638 1.00 98.19 286 GLU A C 1
ATOM 2231 O O . GLU A 1 286 ? -21.731 4.296 -10.649 1.00 98.19 286 GLU A O 1
ATOM 2236 N N . THR A 1 287 ? -20.546 5.955 -9.710 1.00 97.75 287 THR A N 1
ATOM 2237 C CA . THR A 1 287 ? -20.167 6.627 -10.965 1.00 97.75 287 THR A CA 1
ATOM 2238 C C . THR A 1 287 ? -18.727 6.329 -11.372 1.00 97.75 287 THR A C 1
ATOM 2240 O O . THR A 1 287 ? -18.296 6.768 -12.442 1.00 97.75 287 THR A O 1
ATOM 2243 N N . PHE A 1 288 ? -17.993 5.531 -10.588 1.00 98.00 288 PHE A N 1
ATOM 2244 C CA . PHE A 1 288 ? -16.579 5.233 -10.820 1.00 98.00 288 PHE A CA 1
ATOM 2245 C C . PHE A 1 288 ? -16.280 4.723 -12.242 1.00 98.00 288 PHE A C 1
ATOM 2247 O O . PHE A 1 288 ? -15.280 5.096 -12.856 1.00 98.00 288 PHE A O 1
ATOM 2254 N N . ASP A 1 289 ? -17.182 3.938 -12.831 1.00 97.81 289 ASP A N 1
ATOM 2255 C CA . ASP A 1 289 ? -17.039 3.447 -14.207 1.00 97.81 289 ASP A CA 1
ATOM 2256 C C . ASP A 1 289 ? -17.115 4.560 -15.254 1.00 97.81 289 ASP A C 1
ATOM 2258 O O . ASP A 1 289 ? -16.364 4.559 -16.235 1.00 97.81 289 ASP A O 1
ATOM 2262 N N . GLN A 1 290 ? -18.003 5.530 -15.034 1.00 97.12 290 GLN A N 1
ATOM 2263 C CA . GLN A 1 290 ? -18.138 6.707 -15.888 1.00 97.12 290 GLN A CA 1
ATOM 2264 C C . GLN A 1 290 ? -16.908 7.601 -15.744 1.00 97.12 290 GLN A C 1
ATOM 2266 O O . GLN A 1 290 ? -16.376 8.072 -16.752 1.00 97.12 290 GLN A O 1
ATOM 2271 N N . TYR A 1 291 ? -16.419 7.762 -14.511 1.00 96.69 291 TYR A N 1
ATOM 2272 C CA . TYR A 1 291 ? -15.177 8.461 -14.209 1.00 96.69 291 TYR A CA 1
ATOM 2273 C C . TYR A 1 291 ? -13.982 7.828 -14.950 1.00 96.69 291 TYR A C 1
ATOM 2275 O O . TYR A 1 291 ? -13.286 8.523 -15.693 1.00 96.69 291 TYR A O 1
ATOM 2283 N N . LEU A 1 292 ? -13.798 6.501 -14.875 1.00 96.31 292 LEU A N 1
ATOM 2284 C CA . LEU A 1 292 ? -12.732 5.795 -15.604 1.00 96.31 292 LEU A CA 1
ATOM 2285 C C . LEU A 1 292 ? -12.848 5.975 -17.125 1.00 96.31 292 LEU A C 1
ATOM 2287 O O . LEU A 1 292 ? -11.849 6.210 -17.811 1.00 96.31 292 LEU A O 1
ATOM 2291 N N . ALA A 1 293 ? -14.062 5.875 -17.672 1.00 95.75 293 ALA A N 1
ATOM 2292 C CA . ALA A 1 293 ? -14.304 6.064 -19.100 1.00 95.75 293 ALA A CA 1
ATOM 2293 C C . ALA A 1 293 ? -14.022 7.506 -19.553 1.00 95.75 293 ALA A C 1
ATOM 2295 O O . ALA A 1 293 ? -13.471 7.723 -20.634 1.00 95.75 293 ALA A O 1
ATOM 2296 N N . ALA A 1 294 ? -14.380 8.504 -18.742 1.00 93.88 294 ALA A N 1
ATOM 2297 C CA . ALA A 1 294 ? -14.055 9.903 -18.997 1.00 93.88 294 ALA A CA 1
ATOM 2298 C C . ALA A 1 294 ? -12.538 10.132 -18.967 1.00 93.88 294 ALA A C 1
ATOM 2300 O O . ALA A 1 294 ? -11.988 10.676 -19.927 1.00 93.88 294 ALA A O 1
ATOM 2301 N N . ARG A 1 295 ? -11.849 9.620 -17.939 1.00 92.12 295 ARG A N 1
ATOM 2302 C CA . ARG A 1 295 ? -10.392 9.746 -17.797 1.00 92.12 295 ARG A CA 1
ATOM 2303 C C . ARG A 1 295 ? -9.645 9.166 -18.996 1.00 92.12 295 ARG A C 1
ATOM 2305 O O . ARG A 1 295 ? -8.750 9.810 -19.533 1.00 92.12 295 ARG A O 1
ATOM 2312 N N . ARG A 1 296 ? -10.045 7.979 -19.465 1.00 92.69 296 ARG A N 1
ATOM 2313 C CA . ARG A 1 296 ? -9.423 7.308 -20.622 1.00 92.69 296 ARG A CA 1
ATOM 2314 C C . ARG A 1 296 ? -9.690 8.020 -21.951 1.00 92.69 296 ARG A C 1
ATOM 2316 O O . ARG A 1 296 ? -8.831 7.981 -22.828 1.00 92.69 296 ARG A O 1
ATOM 2323 N N . ARG A 1 297 ? -10.837 8.693 -22.104 1.00 92.19 297 ARG A N 1
ATOM 2324 C CA . ARG A 1 297 ? -11.140 9.520 -23.290 1.00 92.19 297 ARG A CA 1
ATOM 2325 C C . ARG A 1 297 ? -10.318 10.808 -23.344 1.00 92.19 297 ARG A C 1
ATOM 2327 O O . ARG A 1 297 ? -9.993 11.248 -24.440 1.00 92.19 297 ARG A O 1
ATOM 2334 N N . GLY A 1 298 ? -9.955 11.375 -22.192 1.00 84.81 298 GLY A N 1
ATOM 2335 C CA . GLY A 1 298 ? -9.105 12.571 -22.102 1.00 84.81 298 GLY A CA 1
ATOM 2336 C C . GLY A 1 298 ? -7.656 12.369 -22.573 1.00 84.81 298 GLY A C 1
ATOM 2337 O O . GLY A 1 298 ? -6.930 13.342 -22.748 1.00 84.81 298 GLY A O 1
ATOM 2338 N N . GLY A 1 299 ? -7.237 11.124 -22.818 1.00 65.44 299 GLY A N 1
ATOM 2339 C CA . GLY A 1 299 ? -5.898 10.778 -23.292 1.00 65.44 299 GLY A CA 1
ATOM 2340 C C . GLY A 1 299 ? -4.818 10.793 -22.194 1.00 65.44 299 GLY A C 1
ATOM 2341 O O . GLY A 1 299 ? -4.977 11.436 -21.151 1.00 65.44 299 GLY A O 1
ATOM 2342 N N . PRO A 1 300 ? -3.698 10.073 -22.408 1.00 51.09 300 PRO A N 1
ATOM 2343 C CA . PRO A 1 300 ? -2.558 10.036 -21.494 1.00 51.09 300 PRO A CA 1
ATOM 2344 C C . PRO A 1 300 ? -1.796 11.362 -21.583 1.00 51.09 300 PRO A C 1
ATOM 2346 O O . PRO A 1 300 ? -0.836 11.501 -22.333 1.00 51.09 300 PRO A O 1
ATOM 2349 N N . GLY A 1 301 ? -2.286 12.372 -20.875 1.00 47.75 301 GLY A N 1
ATOM 2350 C CA . GLY A 1 301 ? -1.741 13.723 -20.956 1.00 47.75 301 GLY A CA 1
ATOM 2351 C C . GLY A 1 301 ? -2.738 14.824 -20.646 1.00 47.75 301 GLY A C 1
ATOM 2352 O O . GLY A 1 301 ? -2.293 15.955 -20.511 1.00 47.75 301 GLY A O 1
ATOM 2353 N N . SER A 1 302 ? -4.037 14.524 -20.483 1.00 47.78 302 SER A N 1
ATOM 2354 C CA . SER A 1 302 ? -4.930 15.456 -19.791 1.00 47.78 302 SER A CA 1
ATOM 2355 C C . SER A 1 302 ? -4.392 15.586 -18.370 1.00 47.78 302 SER A C 1
ATOM 2357 O O . SER A 1 302 ? -4.513 14.622 -17.592 1.00 47.78 302 SER A O 1
ATOM 2359 N N . PRO A 1 303 ? -3.747 16.717 -18.035 1.00 40.00 303 PRO A N 1
ATOM 2360 C CA . PRO A 1 303 ? -3.364 16.939 -16.668 1.00 40.00 303 PRO A CA 1
ATOM 2361 C C . PRO A 1 303 ? -4.663 17.017 -15.865 1.00 40.00 303 PRO A C 1
ATOM 2363 O O . PRO A 1 303 ? -5.769 17.103 -16.409 1.00 40.00 303 PRO A O 1
ATOM 2366 N N . PHE A 1 304 ? -4.495 16.895 -14.568 1.00 47.69 304 PHE A N 1
ATOM 2367 C CA . PHE A 1 304 ? -5.381 17.513 -13.600 1.00 47.69 304 PHE A CA 1
ATOM 2368 C C . PHE A 1 304 ? -5.986 18.829 -14.118 1.00 47.69 304 PHE A C 1
ATOM 2370 O O . PHE A 1 304 ? -5.218 19.627 -14.711 1.00 47.69 304 PHE A O 1
#